Protein AF-A0A352ADH6-F1 (afdb_monomer_lite)

Secondary structure (DSSP, 8-state):
---TTTTSSSSS---PPPTTTT-THHHHSTTTGGGSSS-TT---TTTTSTTS-SS-TTSTTT---SSTT-EE-TTT-SEESEEEET-SS-SSS--TT---EEEEHHHHHHHHT--TTTTTT-HHHHHHHHHHHHHHHHHTT-----SSTTS--HHHHHHHHHHHHHHTS--SSSSSSB--PPTT-SS-SS-GGGS----TTSHHHHH-B--GGGSPTTGGG-TTS-SSB--HHHHHHHHHHHHHH---TT-----

Sequence (255 aa):
TVTPDDANYFGQNPLPPAPGVRTPGFWGQSNWQKFWDGIQGNEPSQAGQPNFPTGDLFHSPYTNSAQPGKVLDPVTGQYQTGVLIGDYNRNGLTDGGENTLFYTTAQAVQIINASNNVQGQDKRYTLDRSLLAAWLNYLAGNPIDTANPTDKDVRYYINEAIDWLQALTPDQNNNGKGDGYLQGLTGNETLNSQTPQIPASSAYWNSGITSASGLPNPYNLNSAVNYPVDAGNVIHTALDNYNNTGAGADGAFSG

Foldseek 3Di:
DDDPPPPPPPDDDDFDQAPLAQHLCRCLDPQNVQLQQQDWPSHDPCQPPRRFPVTRLQAPPLALAPDRQWAQQPQPRDTARWDWQFPPNRHRYQDDPTATATDHSQLLSCLLPDDCVPQVFFLLSLLSNLLSSLRVSVSSPQDFDDPDPPDCKNSVLNLLSSLLQLLQFDPLRPPLGRTRDAQPGPDPSDDNVQRDGDGCPDCCQVPFAAALCPDDPPSVPSHSGDDGGGHSPVSSVQSVVCSHQSAMPVSDRDD

Radius of gyration: 18.34 Å; chains: 1; bounding box: 52×52×40 Å

Structure (mmCIF, N/CA/C/O backbone):
data_AF-A0A352ADH6-F1
#
_entry.id   AF-A0A352ADH6-F1
#
loop_
_atom_site.group_PDB
_atom_site.id
_atom_site.type_symbol
_atom_site.label_atom_id
_atom_site.label_alt_id
_atom_site.label_comp_id
_atom_site.label_asym_id
_atom_site.label_entity_id
_atom_site.label_seq_id
_atom_site.pdbx_PDB_ins_code
_atom_site.Cartn_x
_atom_site.Cartn_y
_atom_site.Cartn_z
_atom_site.occupancy
_atom_site.B_iso_or_equiv
_atom_site.auth_seq_id
_atom_site.auth_comp_id
_atom_site.auth_asym_id
_atom_site.auth_atom_id
_atom_site.pdbx_PDB_model_num
ATOM 1 N N . THR A 1 1 ? -33.897 -33.106 7.134 1.00 33.31 1 THR A N 1
ATOM 2 C CA . THR A 1 1 ? -32.696 -33.703 6.520 1.00 33.31 1 THR A CA 1
ATOM 3 C C . THR A 1 1 ? -31.749 -32.562 6.253 1.00 33.31 1 THR A C 1
ATOM 5 O O . THR A 1 1 ? -32.002 -31.788 5.343 1.00 33.31 1 THR A O 1
ATOM 8 N N . VAL A 1 2 ? -30.784 -32.357 7.146 1.00 31.33 2 VAL A N 1
ATOM 9 C CA . VAL A 1 2 ? -29.759 -31.311 7.022 1.00 31.33 2 VAL A CA 1
ATOM 10 C C . VAL A 1 2 ? -28.569 -31.963 6.322 1.00 31.33 2 VAL A C 1
ATOM 12 O O . VAL A 1 2 ? -28.225 -33.102 6.644 1.00 31.33 2 VAL A O 1
ATOM 15 N N . THR A 1 3 ? -28.045 -31.313 5.290 1.00 28.75 3 THR A N 1
ATOM 16 C CA . THR A 1 3 ? -26.949 -31.818 4.456 1.00 28.75 3 THR A CA 1
ATOM 17 C C . THR A 1 3 ? -25.624 -31.864 5.229 1.00 28.75 3 THR A C 1
ATOM 19 O O . THR A 1 3 ? -25.440 -31.062 6.139 1.00 28.75 3 THR A O 1
ATOM 22 N N . PRO A 1 4 ? -24.682 -32.768 4.894 1.00 34.72 4 PRO A N 1
ATOM 23 C CA . PRO A 1 4 ? -23.507 -33.049 5.729 1.00 34.72 4 PRO A CA 1
ATOM 24 C C . PRO A 1 4 ? -22.357 -32.021 5.674 1.00 34.72 4 PRO A C 1
ATOM 26 O O . PRO A 1 4 ? -21.261 -32.357 6.108 1.00 34.72 4 PRO A O 1
ATOM 29 N N . ASP A 1 5 ? -22.556 -30.811 5.147 1.00 35.22 5 ASP A N 1
ATOM 30 C CA . ASP A 1 5 ? -21.446 -29.868 4.888 1.00 35.22 5 ASP A CA 1
ATOM 31 C C . ASP A 1 5 ? -21.198 -28.848 6.022 1.00 35.22 5 ASP A C 1
ATOM 33 O O . ASP A 1 5 ? -20.169 -28.186 6.070 1.00 35.22 5 ASP A O 1
ATOM 37 N N . ASP A 1 6 ? -22.083 -28.772 7.020 1.00 31.66 6 ASP A N 1
ATOM 38 C CA . ASP A 1 6 ? -21.957 -27.786 8.109 1.00 31.66 6 ASP A CA 1
ATOM 39 C C . ASP A 1 6 ? -21.115 -28.284 9.307 1.00 31.66 6 ASP A C 1
ATOM 41 O O . ASP A 1 6 ? -20.999 -27.607 10.329 1.00 31.66 6 ASP A O 1
ATOM 45 N N . ALA A 1 7 ? -20.529 -29.485 9.222 1.00 28.89 7 ALA A N 1
ATOM 46 C CA . ALA A 1 7 ? -19.957 -30.182 10.380 1.00 28.89 7 ALA A CA 1
ATOM 47 C C . ALA A 1 7 ? -18.422 -30.120 10.514 1.00 28.89 7 ALA A C 1
ATOM 49 O O . ALA A 1 7 ? -17.892 -30.616 11.506 1.00 28.89 7 ALA A O 1
ATOM 50 N N . ASN A 1 8 ? -17.696 -29.479 9.591 1.00 30.42 8 ASN A N 1
ATOM 51 C CA . ASN A 1 8 ? -16.233 -29.327 9.698 1.00 30.42 8 ASN A CA 1
ATOM 52 C C . ASN A 1 8 ? -15.776 -27.961 10.251 1.00 30.42 8 ASN A C 1
ATOM 54 O O . ASN A 1 8 ? -14.587 -27.656 10.229 1.00 30.42 8 ASN A O 1
ATOM 58 N N . TYR A 1 9 ? -16.690 -27.151 10.796 1.00 36.19 9 TYR A N 1
ATOM 59 C CA . TYR A 1 9 ? -16.388 -25.804 11.307 1.00 36.19 9 TYR A CA 1
ATOM 60 C C . TYR A 1 9 ? -15.810 -25.767 12.743 1.00 36.19 9 TYR A C 1
ATOM 62 O O . TYR A 1 9 ? -15.451 -24.702 13.233 1.00 36.19 9 TYR A O 1
ATOM 70 N N . PHE A 1 10 ? -15.696 -26.906 13.442 1.00 32.72 10 PHE A N 1
ATOM 71 C CA . PHE A 1 10 ? -15.335 -26.941 14.874 1.00 32.72 10 PHE A CA 1
ATOM 72 C C . PHE A 1 10 ? -14.200 -27.917 15.220 1.00 32.72 10 PHE A C 1
ATOM 74 O O . PHE A 1 10 ? -14.252 -28.616 16.231 1.00 32.72 10 PHE A O 1
ATOM 81 N N . GLY A 1 11 ? -13.157 -27.977 14.391 1.00 29.36 11 GLY A N 1
ATOM 82 C CA . GLY A 1 11 ? -11.993 -28.830 14.634 1.00 29.36 11 GLY A CA 1
ATOM 83 C C . GLY A 1 11 ? -10.683 -28.055 14.585 1.00 29.36 11 GLY A C 1
ATOM 84 O O . GLY A 1 11 ? -10.095 -27.951 13.519 1.00 29.36 11 GLY A O 1
ATOM 85 N N . GLN A 1 12 ? -10.210 -27.624 15.759 1.00 28.30 12 GLN A N 1
ATOM 86 C CA . GLN A 1 12 ? -8.977 -26.862 16.037 1.00 28.30 12 GLN A CA 1
ATOM 87 C C . GLN A 1 12 ? -9.111 -25.349 15.829 1.00 28.30 12 GLN A C 1
ATOM 89 O O . GLN A 1 12 ? -9.414 -24.870 14.747 1.00 28.30 12 GLN A O 1
ATOM 94 N N . ASN A 1 13 ? -8.923 -24.609 16.921 1.00 38.72 13 ASN A N 1
ATOM 95 C CA . ASN A 1 13 ? -9.205 -23.186 17.056 1.00 38.72 13 ASN A CA 1
ATOM 96 C C . ASN A 1 13 ? -7.905 -22.368 16.918 1.00 38.72 13 ASN A C 1
ATOM 98 O O . ASN A 1 13 ? -7.219 -22.195 17.925 1.00 38.72 13 ASN A O 1
ATOM 102 N N . PRO A 1 14 ? -7.540 -21.857 15.729 1.00 42.75 14 PRO A N 1
ATOM 103 C CA . PRO A 1 14 ? -6.878 -20.566 15.637 1.00 42.75 14 PRO A CA 1
ATOM 104 C C . PRO A 1 14 ? -7.961 -19.483 15.767 1.00 42.75 14 PRO A C 1
ATOM 106 O O . PRO A 1 14 ? -9.089 -19.678 15.305 1.00 42.75 14 PRO A O 1
ATOM 109 N N . LEU A 1 15 ? -7.655 -18.361 16.420 1.00 39.47 15 LEU A N 1
ATOM 110 C CA . LEU A 1 15 ? -8.542 -17.193 16.419 1.00 39.47 15 LEU A CA 1
ATOM 111 C C . LEU A 1 15 ? -9.040 -16.919 14.985 1.00 39.47 15 LEU A C 1
ATOM 113 O O . LEU A 1 15 ? -8.244 -17.039 14.047 1.00 39.47 15 LEU A O 1
ATOM 117 N N . PRO A 1 16 ? -10.326 -16.581 14.768 1.00 48.25 16 PRO A N 1
ATOM 118 C CA . PRO A 1 16 ? -10.765 -16.183 13.441 1.00 48.25 16 PRO A CA 1
ATOM 119 C C . PRO A 1 16 ? -9.922 -14.973 13.017 1.00 48.25 16 PRO A C 1
ATOM 121 O O . PRO A 1 16 ? -9.790 -14.043 13.813 1.00 48.25 16 PRO A O 1
ATOM 124 N N . PRO A 1 17 ? -9.328 -14.975 11.814 1.00 56.84 17 PRO A N 1
ATOM 125 C CA . PRO A 1 17 ? -8.515 -13.851 11.379 1.00 56.84 17 PRO A CA 1
ATOM 126 C C . PRO A 1 17 ? -9.330 -12.549 11.405 1.00 56.84 17 PRO A C 1
ATOM 128 O O . PRO A 1 17 ? -10.558 -12.577 11.256 1.00 56.84 17 PRO A O 1
ATOM 131 N N . ALA A 1 18 ? -8.648 -11.419 11.609 1.00 60.69 18 ALA A N 1
ATOM 132 C CA . ALA A 1 18 ? -9.268 -10.093 11.640 1.00 60.69 18 ALA A CA 1
ATOM 133 C C . ALA A 1 18 ? -10.011 -9.799 10.308 1.00 60.69 18 ALA A C 1
ATOM 135 O O . ALA A 1 18 ? -9.835 -10.530 9.320 1.00 60.69 18 ALA A O 1
ATOM 136 N N . PRO A 1 19 ? -10.861 -8.757 10.226 1.00 59.16 19 PRO A N 1
ATOM 137 C CA . PRO A 1 19 ? -11.668 -8.526 9.037 1.00 59.16 19 PRO A CA 1
ATOM 138 C C . PRO A 1 19 ? -10.773 -8.264 7.820 1.00 59.16 19 PRO A C 1
ATOM 140 O O . PRO A 1 19 ? -9.670 -7.741 7.951 1.00 59.16 19 PRO A O 1
ATOM 143 N N . GLY A 1 20 ? -11.255 -8.636 6.632 1.00 58.00 20 GLY A N 1
ATOM 144 C CA . GLY A 1 20 ? -10.516 -8.475 5.374 1.00 58.00 20 GLY A CA 1
ATOM 145 C C . GLY A 1 20 ? -9.735 -9.707 4.912 1.00 58.00 20 GLY A C 1
ATOM 146 O O . GLY A 1 20 ? -9.405 -9.810 3.728 1.00 58.00 20 GLY A O 1
ATOM 147 N N . VAL A 1 21 ? -9.531 -10.691 5.790 1.00 67.50 21 VAL A N 1
ATOM 148 C CA . VAL A 1 21 ? -8.941 -11.983 5.421 1.00 67.50 21 VAL A CA 1
ATOM 149 C C . VAL A 1 21 ? -9.940 -12.832 4.618 1.00 67.50 21 VAL A C 1
ATOM 151 O O . VAL A 1 21 ? -11.139 -12.825 4.898 1.00 67.50 21 VAL A O 1
ATOM 154 N N . ARG A 1 22 ? -9.449 -13.559 3.600 1.00 61.81 22 ARG A N 1
ATOM 155 C CA . ARG A 1 22 ? -10.197 -14.362 2.594 1.00 61.81 22 ARG A CA 1
ATOM 156 C C . ARG A 1 22 ? -10.925 -13.572 1.511 1.00 61.81 22 ARG A C 1
ATOM 158 O O . ARG A 1 22 ? -11.478 -14.178 0.592 1.00 61.81 22 ARG A O 1
ATOM 165 N N . THR A 1 23 ? -10.972 -12.242 1.572 1.00 64.19 23 THR A N 1
ATOM 166 C CA . THR A 1 23 ? -11.554 -11.443 0.485 1.00 64.19 23 THR A CA 1
ATOM 167 C C . THR A 1 23 ? -10.961 -10.033 0.482 1.00 64.19 23 THR A C 1
ATOM 169 O O . THR A 1 23 ? -11.527 -9.156 1.123 1.00 64.19 23 THR A O 1
ATOM 172 N N . PRO A 1 24 ? -9.904 -9.740 -0.303 1.00 62.06 24 PRO A N 1
ATOM 173 C CA . PRO A 1 24 ? -9.381 -8.373 -0.452 1.00 62.06 24 PRO A CA 1
ATOM 174 C C . PRO A 1 24 ? -10.463 -7.339 -0.815 1.00 62.06 24 PRO A C 1
ATOM 176 O O . PRO A 1 24 ? -10.433 -6.197 -0.370 1.00 62.06 24 PRO A O 1
ATOM 179 N N . GLY A 1 25 ? -11.479 -7.761 -1.582 1.00 70.62 25 GLY A N 1
ATOM 180 C CA . GLY A 1 25 ? -12.632 -6.928 -1.938 1.00 70.62 25 GLY A CA 1
ATOM 181 C C . GLY A 1 25 ? -13.553 -6.566 -0.767 1.00 70.62 25 GLY A C 1
ATOM 182 O O . GLY A 1 25 ? -14.419 -5.717 -0.945 1.00 70.62 25 GLY A O 1
ATOM 183 N N . PHE A 1 26 ? -13.381 -7.168 0.415 1.00 84.50 26 PHE A N 1
ATOM 184 C CA . PHE A 1 26 ? -14.054 -6.775 1.653 1.00 84.50 26 PHE A CA 1
ATOM 185 C C . PHE A 1 26 ? -13.824 -5.290 1.930 1.00 84.50 26 PHE A C 1
ATOM 187 O O . PHE A 1 26 ? -14.786 -4.535 2.029 1.00 84.50 26 PHE A O 1
ATOM 194 N N . TRP A 1 27 ? -12.563 -4.851 1.926 1.00 89.06 27 TRP A N 1
ATOM 195 C CA . TRP A 1 27 ? -12.205 -3.454 2.169 1.00 89.06 27 TRP A CA 1
ATOM 196 C C . TRP A 1 27 ? -12.782 -2.502 1.118 1.00 89.06 27 TRP A C 1
ATOM 198 O O . TRP A 1 27 ? -13.073 -1.351 1.424 1.00 89.06 27 TRP A O 1
ATOM 208 N N . GLY A 1 28 ? -13.022 -2.995 -0.100 1.00 86.62 28 GLY A N 1
ATOM 209 C CA . GLY A 1 28 ? -13.630 -2.229 -1.183 1.00 86.62 28 GLY A CA 1
ATOM 210 C C . GLY A 1 28 ? -15.134 -1.988 -1.054 1.00 86.62 28 GLY A C 1
ATOM 211 O O . GLY A 1 28 ? -15.650 -1.116 -1.754 1.00 86.62 28 GLY A O 1
ATOM 212 N N . GLN A 1 29 ? -15.855 -2.685 -0.169 1.00 88.62 29 GLN A N 1
ATOM 213 C CA . GLN A 1 29 ? -17.299 -2.471 -0.007 1.00 88.62 29 GLN A CA 1
ATOM 214 C C . GLN A 1 29 ? -17.567 -1.217 0.827 1.00 88.62 29 GLN A C 1
ATOM 216 O O . GLN A 1 29 ? -16.958 -1.017 1.874 1.00 88.62 29 GLN A O 1
ATOM 221 N N . SER A 1 30 ? -18.549 -0.412 0.416 1.00 89.50 30 SER A N 1
ATOM 222 C CA . SER A 1 30 ? -18.868 0.879 1.048 1.00 89.50 30 SER A CA 1
ATOM 223 C C . SER A 1 30 ? -19.122 0.805 2.557 1.00 89.50 30 SER A C 1
ATOM 225 O O . SER A 1 30 ? -18.827 1.753 3.275 1.00 89.50 30 SER A O 1
ATOM 227 N N . ASN A 1 31 ? -19.655 -0.312 3.058 1.00 89.88 31 ASN A N 1
ATOM 228 C CA . ASN A 1 31 ? -19.871 -0.500 4.490 1.00 89.88 31 ASN A CA 1
ATOM 229 C C . ASN A 1 31 ? -18.555 -0.667 5.268 1.00 89.88 31 ASN A C 1
ATOM 231 O O . ASN A 1 31 ? -18.440 -0.159 6.376 1.00 89.88 31 ASN A O 1
ATOM 235 N N . TRP A 1 32 ? -17.570 -1.357 4.693 1.00 90.62 32 TRP A N 1
ATOM 236 C CA . TRP A 1 32 ? -16.289 -1.652 5.343 1.00 90.62 32 TRP A CA 1
ATOM 237 C C . TRP A 1 32 ? -15.246 -0.556 5.126 1.00 90.62 32 TRP A C 1
ATOM 239 O O . TRP A 1 32 ? -14.340 -0.424 5.942 1.00 90.62 32 TRP A O 1
ATOM 249 N N . GLN A 1 33 ? -15.418 0.275 4.090 1.00 93.69 33 GLN A N 1
ATOM 250 C CA . GLN A 1 33 ? -14.644 1.508 3.890 1.00 93.69 33 GLN A CA 1
ATOM 251 C C . GLN A 1 33 ? -14.683 2.439 5.103 1.00 93.69 33 GLN A C 1
ATOM 253 O O . GLN A 1 33 ? -13.713 3.130 5.370 1.00 93.69 33 GLN A O 1
ATOM 258 N N . LYS A 1 34 ? -1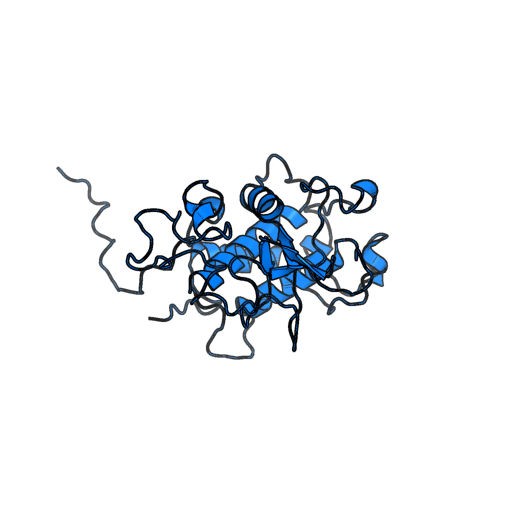5.765 2.393 5.880 1.00 94.75 34 LYS A N 1
ATOM 259 C CA . LYS A 1 34 ? -15.947 3.196 7.091 1.00 94.75 34 LYS A CA 1
ATOM 260 C C . LYS A 1 34 ? -14.952 2.907 8.214 1.00 94.75 34 LYS A C 1
ATOM 262 O O . LYS A 1 34 ? -14.827 3.693 9.131 1.00 94.75 34 LYS A O 1
ATOM 267 N N . PHE A 1 35 ? -14.262 1.769 8.170 1.00 94.38 35 PHE A N 1
ATOM 268 C CA . PHE A 1 35 ? -13.171 1.501 9.106 1.00 94.38 35 PHE A CA 1
ATOM 269 C C . PHE A 1 35 ? -11.866 2.206 8.711 1.00 94.38 35 PHE A C 1
ATOM 271 O O . PHE A 1 35 ? -10.896 2.107 9.450 1.00 94.38 35 PHE A O 1
ATOM 278 N N . TRP A 1 36 ? -11.789 2.836 7.541 1.00 94.94 36 TRP A N 1
ATOM 279 C CA . TRP A 1 36 ? -10.572 3.471 7.036 1.00 94.94 36 TRP A CA 1
ATOM 280 C C . TRP A 1 36 ? -10.900 4.690 6.160 1.00 94.94 36 TRP A C 1
ATOM 282 O O . TRP A 1 36 ? -10.220 4.980 5.175 1.00 94.94 36 TRP A O 1
ATOM 292 N N . ASP A 1 37 ? -11.962 5.419 6.500 1.00 95.06 37 ASP A N 1
ATOM 293 C CA . ASP A 1 37 ? -12.352 6.649 5.804 1.00 95.06 37 ASP A CA 1
ATOM 294 C C . ASP A 1 37 ? -11.975 7.913 6.590 1.00 95.06 37 ASP A C 1
ATOM 296 O O . ASP A 1 37 ? -12.193 9.023 6.103 1.00 95.06 37 ASP A O 1
ATOM 300 N N . GLY A 1 38 ? -11.378 7.750 7.776 1.00 95.44 38 GLY A N 1
ATOM 301 C CA . GLY A 1 38 ? -10.952 8.830 8.657 1.00 95.44 38 GLY A CA 1
ATOM 302 C C . GLY A 1 38 ? -12.096 9.477 9.440 1.00 95.44 38 GLY A C 1
ATOM 303 O O . GLY A 1 38 ? -11.871 10.503 10.094 1.00 95.44 38 GLY A O 1
ATOM 304 N N . ILE A 1 39 ? -13.309 8.916 9.403 1.00 95.88 39 ILE A N 1
ATOM 305 C CA . ILE A 1 39 ? -14.496 9.432 10.090 1.00 95.88 39 ILE A CA 1
ATOM 306 C C . ILE A 1 39 ? -14.829 8.526 11.278 1.00 95.88 39 ILE A C 1
ATOM 308 O O . ILE A 1 39 ? -15.532 7.532 11.160 1.00 95.88 39 ILE A O 1
ATOM 312 N N . GLN A 1 40 ? -14.402 8.933 12.470 1.00 94.31 40 GLN A N 1
ATOM 313 C CA . GLN A 1 40 ? -14.684 8.179 13.688 1.00 94.31 40 GLN A CA 1
ATOM 314 C C . GLN A 1 40 ? -16.190 8.106 14.003 1.00 94.31 40 GLN A C 1
ATOM 316 O O . GLN A 1 40 ? -16.887 9.126 14.021 1.00 94.31 40 GLN A O 1
ATOM 321 N N . GLY A 1 41 ? -16.675 6.912 14.347 1.00 94.94 41 GLY A N 1
ATOM 322 C CA . GLY A 1 41 ? -18.027 6.687 14.869 1.00 94.94 41 GLY A CA 1
ATOM 323 C C . GLY A 1 41 ? -19.096 6.429 13.804 1.00 94.94 41 GLY A C 1
ATOM 324 O O . GLY A 1 41 ? -20.282 6.365 14.141 1.00 94.94 41 GLY A O 1
ATOM 325 N N . ASN A 1 42 ? -18.718 6.309 12.528 1.00 96.44 42 ASN A N 1
ATOM 326 C CA . ASN A 1 42 ? -19.636 5.959 11.441 1.00 96.44 42 ASN A CA 1
ATOM 327 C C . ASN A 1 42 ? -19.612 4.455 11.086 1.00 96.44 42 ASN A C 1
ATOM 329 O O . ASN A 1 42 ? -20.372 4.027 10.203 1.00 96.44 42 ASN A O 1
ATOM 333 N N . GLU A 1 43 ? -18.759 3.675 11.757 1.00 94.88 43 GLU A N 1
ATOM 334 C CA . GLU A 1 43 ? -18.439 2.289 11.448 1.00 94.88 43 GLU A CA 1
ATOM 335 C C . GLU A 1 43 ? -19.685 1.386 11.570 1.00 94.88 43 GLU A C 1
ATOM 337 O O . GLU A 1 43 ? -20.664 1.717 12.250 1.00 94.88 43 GLU A O 1
ATOM 342 N N . PRO A 1 44 ? -19.705 0.224 10.896 1.00 92.00 44 PRO A N 1
ATOM 343 C CA . PRO A 1 44 ? -20.797 -0.737 11.020 1.00 92.00 44 PRO A CA 1
ATOM 344 C C . PRO A 1 44 ? -20.993 -1.229 12.458 1.00 92.00 44 PRO A C 1
ATOM 346 O O . PRO A 1 44 ? -20.073 -1.212 13.269 1.00 92.00 44 PRO A O 1
ATOM 349 N N . SER A 1 45 ? -22.163 -1.805 12.751 1.00 92.00 45 SER A N 1
ATOM 350 C CA . SER A 1 45 ? -22.480 -2.397 14.067 1.00 92.00 45 SER A CA 1
ATOM 351 C C . SER A 1 45 ? -21.524 -3.514 14.515 1.00 92.00 45 SER A C 1
ATOM 353 O O . SER A 1 45 ? -21.559 -3.936 15.667 1.00 92.00 45 SER A O 1
ATOM 355 N N . GLN A 1 46 ? -20.711 -4.030 13.592 1.00 89.81 46 GLN A N 1
ATOM 356 C CA . GLN A 1 46 ? -19.648 -4.992 13.851 1.00 89.81 46 GLN A CA 1
ATOM 357 C C . GLN A 1 46 ? -18.447 -4.368 14.572 1.00 89.81 46 GLN A C 1
ATOM 359 O O . GLN A 1 46 ? -17.622 -5.117 15.082 1.00 89.81 46 GLN A O 1
ATOM 364 N N . ALA A 1 47 ? -18.338 -3.039 14.644 1.00 89.75 47 ALA A N 1
ATOM 365 C CA . ALA A 1 47 ? -17.279 -2.384 15.396 1.00 89.75 47 ALA A CA 1
ATOM 366 C C . ALA A 1 47 ? -17.242 -2.896 16.848 1.00 89.75 47 ALA A C 1
ATOM 368 O O . ALA A 1 47 ? -18.262 -2.949 17.539 1.00 89.75 47 ALA A O 1
ATOM 369 N N . GLY A 1 48 ? -16.062 -3.334 17.287 1.00 86.25 48 GLY A N 1
ATOM 370 C CA . GLY A 1 48 ? -15.822 -3.894 18.620 1.00 86.25 48 GLY A CA 1
ATOM 371 C C . GLY A 1 48 ? -16.371 -5.305 18.857 1.00 86.25 48 GLY A C 1
ATOM 372 O O . GLY A 1 48 ? -16.230 -5.828 19.963 1.00 86.25 48 GLY A O 1
ATOM 373 N N . GLN A 1 49 ? -16.972 -5.945 17.850 1.00 87.12 49 GLN A N 1
ATOM 374 C CA . GLN A 1 49 ? -17.233 -7.384 17.896 1.00 87.12 49 GLN A CA 1
ATOM 375 C C . GLN A 1 49 ? -15.911 -8.165 17.813 1.00 87.12 49 GLN A C 1
ATOM 377 O O . GLN A 1 49 ? -14.907 -7.625 17.342 1.00 87.12 49 GLN A O 1
ATOM 382 N N . PRO A 1 50 ? -15.882 -9.442 18.239 1.00 81.38 50 PRO A N 1
ATOM 383 C CA . PRO A 1 50 ? -14.695 -10.275 18.091 1.00 81.38 50 PRO A CA 1
ATOM 384 C C . PRO A 1 50 ? -14.141 -10.228 16.664 1.00 81.38 50 PRO A C 1
ATOM 386 O O . PRO A 1 50 ? -14.881 -10.425 15.699 1.00 81.38 50 PRO A O 1
ATOM 389 N N . ASN A 1 51 ? -12.832 -9.994 16.554 1.00 75.00 51 ASN A N 1
ATOM 390 C CA . ASN A 1 51 ? -12.094 -9.888 15.291 1.00 75.00 51 ASN A CA 1
ATOM 391 C C . ASN A 1 51 ? -12.503 -8.692 14.416 1.00 75.00 51 ASN A C 1
ATOM 393 O O . ASN A 1 51 ? -12.272 -8.728 13.216 1.00 75.00 51 ASN A O 1
ATOM 397 N N . PHE A 1 52 ? -13.103 -7.642 14.985 1.00 84.69 52 PHE A N 1
ATOM 398 C CA . PHE A 1 52 ? -13.306 -6.360 14.311 1.00 84.69 52 PHE A CA 1
ATOM 399 C C . PHE A 1 52 ? -12.640 -5.215 15.076 1.00 84.69 52 PHE A C 1
ATOM 401 O O . PHE A 1 52 ? -12.658 -5.216 16.310 1.00 84.69 52 PHE A O 1
ATOM 408 N N . PRO A 1 53 ? -12.099 -4.203 14.370 1.00 88.38 53 PRO A N 1
ATOM 409 C CA . PRO A 1 53 ? -11.689 -2.960 15.000 1.00 88.38 53 PRO A CA 1
ATOM 410 C C . PRO A 1 53 ? -12.840 -2.341 15.801 1.00 88.38 53 PRO A C 1
ATOM 412 O O . PRO A 1 53 ? -14.010 -2.446 15.436 1.00 88.38 53 PRO A O 1
ATOM 415 N N . THR A 1 54 ? -12.519 -1.675 16.904 1.00 91.38 54 THR A N 1
ATOM 416 C CA . THR A 1 54 ? -13.466 -0.947 17.754 1.00 91.38 54 THR A CA 1
ATOM 417 C C . THR A 1 54 ? -13.884 0.394 17.153 1.00 91.38 54 THR A C 1
ATOM 419 O O . THR A 1 54 ? -14.773 1.037 17.698 1.00 91.38 54 THR A O 1
ATOM 422 N N . GLY A 1 55 ? -13.240 0.823 16.066 1.00 93.19 55 GLY A N 1
ATOM 423 C CA . GLY A 1 55 ? -13.492 2.070 15.348 1.00 93.19 55 GLY A CA 1
ATOM 424 C C . GLY A 1 55 ? -12.551 2.212 14.150 1.00 93.19 55 GLY A C 1
ATOM 425 O O . GLY A 1 55 ? -11.848 1.259 13.805 1.00 93.19 55 GLY A O 1
ATOM 426 N N . ASP A 1 56 ? -12.547 3.390 13.537 1.00 95.50 56 ASP A N 1
ATOM 427 C CA . ASP A 1 56 ? -11.733 3.733 12.375 1.00 95.50 56 ASP A CA 1
ATOM 428 C C . ASP A 1 56 ? -10.229 3.567 12.664 1.00 95.50 56 ASP A C 1
ATOM 430 O O . ASP A 1 56 ? -9.703 4.006 13.692 1.00 95.50 56 ASP A O 1
ATOM 434 N N . LEU A 1 57 ? -9.539 2.907 11.735 1.00 94.75 57 LEU A N 1
ATOM 435 C CA . LEU A 1 57 ? -8.130 2.528 11.811 1.00 94.75 57 LEU A CA 1
ATOM 436 C C . LEU A 1 57 ? -7.187 3.739 11.783 1.00 94.75 57 LEU A C 1
ATOM 438 O O . LEU A 1 57 ? -6.027 3.616 12.171 1.00 94.75 57 LEU A O 1
ATOM 442 N N . PHE A 1 58 ? -7.667 4.905 11.346 1.00 95.75 58 PHE A N 1
ATOM 443 C CA . PHE A 1 58 ? -6.927 6.166 11.326 1.00 95.75 58 PHE A CA 1
ATOM 444 C C . PHE A 1 58 ? -7.241 7.042 12.545 1.00 95.75 58 PHE A C 1
ATOM 446 O O . PHE A 1 58 ? -6.850 8.210 12.585 1.00 95.75 58 PHE A O 1
ATOM 453 N N . HIS A 1 59 ? -7.891 6.493 13.577 1.00 95.94 59 HIS A N 1
ATOM 454 C CA . HIS A 1 59 ? -8.066 7.137 14.881 1.00 95.94 59 HIS A CA 1
ATOM 455 C C . HIS A 1 59 ? -7.453 6.321 16.027 1.00 95.94 59 HIS A C 1
ATOM 457 O O . HIS A 1 59 ? -7.146 5.135 15.907 1.00 95.94 59 HIS A O 1
ATOM 463 N N . SER A 1 60 ? -7.255 6.968 17.178 1.00 91.12 60 SER A N 1
ATOM 464 C CA . SER A 1 60 ? -6.806 6.287 18.400 1.00 91.12 60 SER A CA 1
ATOM 465 C C . SER A 1 60 ? -7.806 5.187 18.806 1.00 91.12 60 SER A C 1
ATOM 467 O O . SER A 1 60 ? -9.015 5.432 18.743 1.00 91.12 60 SER A O 1
ATOM 469 N N . PRO A 1 61 ? -7.351 3.993 19.244 1.00 90.38 61 PRO A N 1
ATOM 470 C CA . PRO A 1 61 ? -5.972 3.617 19.587 1.00 90.38 61 PRO A CA 1
ATOM 471 C C . PRO A 1 61 ? -5.140 3.037 18.430 1.00 90.38 61 PRO A C 1
ATOM 473 O O . PRO A 1 61 ? -4.012 2.611 18.664 1.00 90.38 61 PRO A O 1
ATOM 476 N N . TYR A 1 62 ? -5.670 2.987 17.207 1.00 89.12 62 TYR A N 1
ATOM 477 C CA . TYR A 1 62 ? -5.022 2.316 16.072 1.00 89.12 62 TYR A CA 1
ATOM 478 C C . TYR A 1 62 ? -3.871 3.104 15.458 1.00 89.12 62 TYR A C 1
ATOM 480 O O . TYR A 1 62 ? -2.981 2.505 14.860 1.00 89.12 62 TYR A O 1
ATOM 488 N N . THR A 1 63 ? -3.868 4.417 15.658 1.00 91.75 63 THR A N 1
ATOM 489 C CA . THR A 1 63 ? -2.806 5.343 15.265 1.00 91.75 63 THR A CA 1
ATOM 490 C C . THR A 1 63 ? -2.494 6.306 16.408 1.00 91.75 63 THR A C 1
ATOM 492 O O . THR A 1 63 ? -3.334 6.586 17.272 1.00 91.75 63 THR A O 1
ATOM 495 N N . ASN A 1 64 ? -1.277 6.835 16.394 1.00 92.94 64 ASN A N 1
ATOM 496 C CA . ASN A 1 64 ? -0.809 7.950 17.211 1.00 92.94 64 ASN A CA 1
ATOM 497 C C . ASN A 1 64 ? -0.486 9.188 16.349 1.00 92.94 64 ASN A C 1
ATOM 499 O O . ASN A 1 64 ? 0.308 10.032 16.770 1.00 92.94 64 ASN A O 1
ATOM 503 N N . SER A 1 65 ? -1.118 9.316 15.174 1.00 94.31 65 SER A N 1
ATOM 504 C CA . SER A 1 65 ? -1.016 10.502 14.320 1.00 94.31 65 SER A CA 1
ATOM 505 C C . SER A 1 65 ? -1.354 11.785 15.071 1.00 94.31 65 SER A C 1
ATOM 507 O O . SER A 1 65 ? -2.313 11.858 15.845 1.00 94.31 65 SER A O 1
ATOM 509 N N . ALA A 1 66 ? -0.575 12.833 14.797 1.00 94.00 66 ALA A N 1
ATOM 510 C CA . ALA A 1 66 ? -0.797 14.157 15.366 1.00 94.00 66 ALA A CA 1
ATOM 511 C C . ALA A 1 66 ? -2.115 14.798 14.889 1.00 94.00 66 ALA A C 1
ATOM 513 O O . ALA A 1 66 ? -2.617 15.716 15.540 1.00 94.00 66 ALA A O 1
ATOM 514 N N . GLN A 1 67 ? -2.681 14.329 13.769 1.00 96.25 67 GLN A N 1
ATOM 515 C CA . GLN A 1 67 ? -4.006 14.723 13.294 1.00 96.25 67 GLN A CA 1
ATOM 516 C C . GLN A 1 67 ? -4.908 13.489 13.158 1.00 96.25 67 GLN A C 1
ATOM 518 O O . GLN A 1 67 ? -4.751 12.729 12.203 1.00 96.25 67 GLN A O 1
ATOM 523 N N . PRO A 1 68 ? -5.875 13.293 14.072 1.00 94.19 68 PRO A N 1
ATOM 524 C CA . PRO A 1 68 ? -6.795 12.161 14.007 1.00 94.19 68 PRO A CA 1
ATOM 525 C C . PRO A 1 68 ? -7.502 12.056 12.646 1.00 94.19 68 PRO A C 1
ATOM 527 O O . PRO A 1 68 ? -7.974 13.061 12.106 1.00 94.19 68 PRO A O 1
ATOM 530 N N . GLY A 1 69 ? -7.565 10.846 12.091 1.00 95.62 69 GLY A N 1
ATOM 531 C CA . GLY A 1 69 ? -8.148 10.549 10.780 1.00 95.62 69 GLY A CA 1
ATOM 532 C C . GLY A 1 69 ? -7.267 10.923 9.586 1.00 95.62 69 GLY A C 1
ATOM 533 O O . GLY A 1 69 ? -7.748 10.905 8.450 1.00 95.62 69 GLY A O 1
ATOM 534 N N . LYS A 1 70 ? -6.014 11.338 9.817 1.00 97.31 70 LYS A N 1
ATOM 535 C CA . LYS A 1 70 ? -5.120 11.853 8.776 1.00 97.31 70 LYS A CA 1
ATOM 536 C C . LYS A 1 70 ? -3.676 11.415 8.970 1.00 97.31 70 LYS A C 1
ATOM 53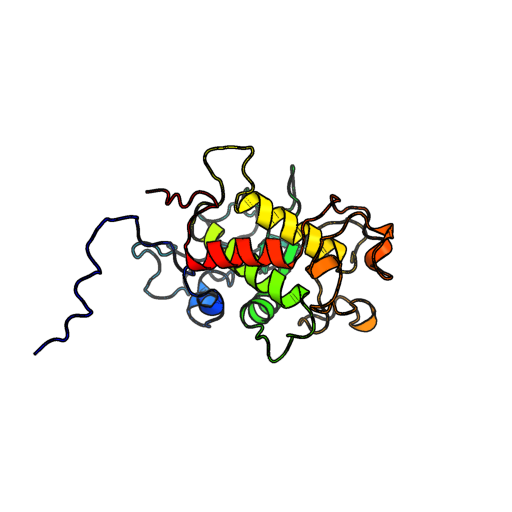8 O O . LYS A 1 70 ? -3.223 11.158 10.082 1.00 97.31 70 LYS A O 1
ATOM 543 N N . VAL A 1 71 ? -2.943 11.449 7.870 1.00 96.50 71 VAL A N 1
ATOM 544 C CA . VAL A 1 71 ? -1.499 11.223 7.782 1.00 96.50 71 VAL A CA 1
ATOM 545 C C . VAL A 1 71 ? -0.866 12.377 7.009 1.00 96.50 71 VAL A C 1
ATOM 547 O O . VAL A 1 71 ? -1.544 13.049 6.227 1.00 96.50 71 VAL A O 1
ATOM 550 N N . LEU A 1 72 ? 0.410 12.655 7.253 1.00 95.06 72 LEU A N 1
ATOM 551 C CA . LEU A 1 72 ? 1.173 13.632 6.494 1.00 95.06 72 LEU A CA 1
ATOM 552 C C . LEU A 1 72 ? 1.555 13.008 5.153 1.00 95.06 72 LEU A C 1
ATOM 554 O O . LEU A 1 72 ? 2.375 12.095 5.105 1.00 95.06 72 LEU A O 1
ATOM 558 N N . ASP A 1 73 ? 0.970 13.515 4.074 1.00 92.62 73 ASP A N 1
ATOM 559 C CA . ASP A 1 73 ? 1.346 13.121 2.722 1.00 92.62 73 ASP A CA 1
ATOM 560 C C . ASP A 1 73 ? 2.822 13.500 2.464 1.00 92.62 73 ASP A C 1
ATOM 562 O O . ASP A 1 73 ? 3.153 14.694 2.511 1.00 92.62 73 ASP A O 1
ATOM 566 N N . PRO A 1 74 ? 3.715 12.526 2.192 1.00 89.56 74 PRO A N 1
ATOM 567 C CA . PRO A 1 74 ? 5.136 12.788 1.969 1.00 89.56 74 PRO A CA 1
ATOM 568 C C . PRO A 1 74 ? 5.412 13.624 0.714 1.00 89.56 74 PRO A C 1
ATOM 570 O O . PRO A 1 74 ? 6.470 14.253 0.627 1.00 89.56 74 PRO A O 1
ATOM 573 N N . VAL A 1 75 ? 4.478 13.651 -0.244 1.00 86.12 75 VAL A N 1
ATOM 574 C CA . VAL A 1 75 ? 4.623 14.390 -1.500 1.00 86.12 75 VAL A CA 1
ATOM 575 C C . VAL A 1 75 ? 4.291 15.866 -1.299 1.00 86.12 75 VAL A C 1
ATOM 577 O O . VAL A 1 75 ? 5.096 16.738 -1.639 1.00 86.12 75 VAL A O 1
ATOM 580 N N . THR A 1 76 ? 3.124 16.161 -0.718 1.00 87.88 76 THR A N 1
ATOM 581 C CA . THR A 1 76 ? 2.630 17.542 -0.549 1.00 87.88 76 THR A CA 1
ATOM 582 C C . THR A 1 76 ? 3.029 18.198 0.775 1.00 87.88 76 THR A C 1
ATOM 584 O O . THR A 1 76 ? 2.940 19.423 0.910 1.00 87.88 76 THR A O 1
ATOM 587 N N . GLY A 1 77 ? 3.444 17.415 1.774 1.00 90.62 77 GLY A N 1
ATOM 588 C CA . GLY A 1 77 ? 3.728 17.898 3.126 1.00 90.62 77 GLY A CA 1
ATOM 589 C C . GLY A 1 77 ? 2.484 18.405 3.863 1.00 90.62 77 GLY A C 1
ATOM 590 O O . GLY A 1 77 ? 2.604 19.237 4.764 1.00 90.62 77 GLY A O 1
ATOM 591 N N . GLN A 1 78 ? 1.288 17.960 3.464 1.00 93.12 78 GLN A N 1
ATOM 592 C CA . GLN A 1 78 ? 0.013 18.334 4.078 1.00 93.12 78 GLN A CA 1
ATOM 593 C C . GLN A 1 78 ? -0.666 17.124 4.713 1.00 93.12 78 GLN A C 1
ATOM 595 O O . GLN A 1 78 ? -0.582 16.009 4.207 1.00 93.12 78 GLN A O 1
ATOM 600 N N . TYR A 1 79 ? -1.383 17.349 5.815 1.00 95.75 79 TYR A N 1
ATOM 601 C CA . T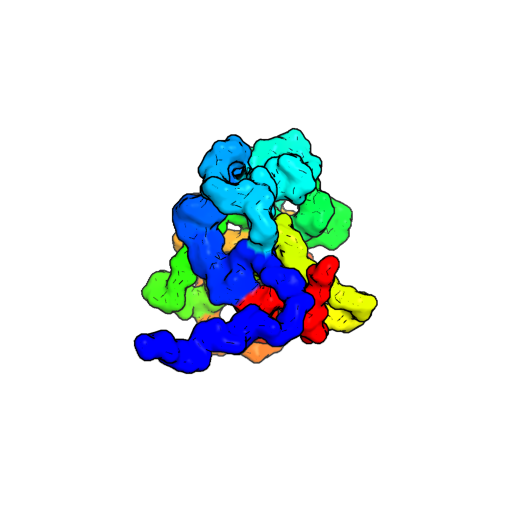YR A 1 79 ? -2.194 16.296 6.418 1.00 95.75 79 TYR A CA 1
ATOM 602 C C . TYR A 1 79 ? -3.438 16.023 5.580 1.00 95.75 79 TYR A C 1
ATOM 604 O O . TYR A 1 79 ? -4.280 16.908 5.385 1.00 95.75 79 TYR A O 1
ATOM 612 N N . GLN A 1 80 ? -3.583 14.777 5.148 1.00 95.12 80 GLN A N 1
ATOM 613 C CA . GLN A 1 80 ? -4.682 14.314 4.316 1.00 95.12 80 GLN A CA 1
ATOM 614 C C . GLN A 1 80 ? -5.266 13.015 4.867 1.00 95.12 80 GLN A C 1
ATOM 616 O O . GLN A 1 80 ? -4.598 12.247 5.556 1.00 95.12 80 GLN A O 1
ATOM 621 N N . THR A 1 81 ? -6.539 12.779 4.568 1.00 95.38 81 THR A N 1
ATOM 622 C CA . THR A 1 81 ? -7.179 11.497 4.860 1.00 95.38 81 THR A CA 1
ATOM 623 C C . THR A 1 81 ? -6.830 10.512 3.750 1.00 95.38 81 THR A C 1
ATOM 625 O O . THR A 1 81 ? -7.049 10.781 2.563 1.00 95.38 81 THR A O 1
ATOM 628 N N . GLY A 1 82 ? -6.249 9.385 4.140 1.00 95.00 82 GLY A N 1
ATOM 629 C CA . GLY A 1 82 ? -5.731 8.391 3.220 1.00 95.00 82 GLY A CA 1
ATOM 630 C C . GLY A 1 82 ? -4.895 7.345 3.939 1.00 95.00 82 GLY A C 1
ATOM 631 O O . GLY A 1 82 ? -4.760 7.362 5.161 1.00 95.00 82 GLY A O 1
ATOM 632 N N . VAL A 1 83 ? -4.343 6.432 3.157 1.00 96.12 83 VAL A N 1
ATOM 633 C CA . VAL A 1 83 ? -3.582 5.286 3.635 1.00 96.12 83 VAL A CA 1
ATOM 634 C C . VAL A 1 83 ? -2.099 5.581 3.427 1.00 96.12 83 VAL A C 1
ATOM 636 O O . VAL A 1 83 ? -1.659 5.708 2.285 1.00 96.12 83 VAL A O 1
ATOM 639 N N . LEU A 1 84 ? -1.336 5.676 4.518 1.00 96.38 84 LEU A N 1
ATOM 640 C CA . LEU A 1 84 ? 0.128 5.703 4.485 1.00 96.38 84 LEU A CA 1
ATOM 641 C C . LEU A 1 84 ? 0.643 4.282 4.721 1.00 96.38 84 LEU A C 1
ATOM 643 O O . LEU A 1 84 ? 0.641 3.786 5.846 1.00 96.38 84 LEU A O 1
ATOM 647 N N . ILE A 1 85 ? 0.999 3.597 3.641 1.00 96.94 85 ILE A N 1
ATOM 648 C CA . ILE A 1 85 ? 1.487 2.218 3.672 1.00 96.94 85 ILE A CA 1
ATOM 649 C C . ILE A 1 85 ? 2.964 2.243 4.062 1.00 96.94 85 ILE A C 1
ATOM 651 O O . ILE A 1 85 ? 3.712 3.035 3.500 1.00 96.94 85 ILE A O 1
ATOM 655 N N . GLY A 1 86 ? 3.384 1.389 4.999 1.00 95.31 86 GLY A N 1
ATOM 656 C CA . GLY A 1 86 ? 4.767 1.337 5.501 1.00 95.31 86 GLY A CA 1
ATOM 657 C C . GLY A 1 86 ? 5.039 2.197 6.745 1.00 95.31 86 GLY A C 1
ATOM 658 O O . GLY A 1 86 ? 6.139 2.136 7.285 1.00 95.31 86 GLY A O 1
ATOM 659 N N . ASP A 1 87 ? 4.045 2.951 7.229 1.00 95.81 87 ASP A N 1
ATOM 660 C CA . ASP A 1 87 ? 4.067 3.634 8.534 1.00 95.81 87 ASP A CA 1
ATOM 661 C C . ASP A 1 87 ? 3.796 2.609 9.649 1.00 95.81 87 ASP A C 1
ATOM 663 O O . ASP A 1 87 ? 2.663 2.374 10.086 1.00 95.81 87 ASP A O 1
ATOM 667 N N . TYR A 1 88 ? 4.838 1.875 10.031 1.00 93.88 88 TYR A N 1
ATOM 668 C CA . TYR A 1 88 ? 4.713 0.733 10.931 1.00 93.88 88 TYR A CA 1
ATOM 669 C C . TYR A 1 88 ? 4.480 1.157 12.372 1.00 93.88 88 TYR A C 1
ATOM 671 O O . TYR A 1 88 ? 3.822 0.416 13.112 1.00 93.88 88 TYR A O 1
ATOM 679 N N . ASN A 1 89 ? 5.019 2.314 12.761 1.00 94.00 89 ASN A N 1
ATOM 680 C CA . ASN A 1 89 ? 4.816 2.887 14.087 1.00 94.00 89 ASN A CA 1
ATOM 681 C C . ASN A 1 89 ? 3.450 3.602 14.220 1.00 94.00 89 ASN A C 1
ATOM 683 O O . ASN A 1 89 ? 3.015 3.863 15.346 1.00 94.00 89 ASN A O 1
ATOM 687 N N . ARG A 1 90 ? 2.758 3.807 13.087 1.00 94.88 90 ARG A N 1
ATOM 688 C CA . ARG A 1 90 ? 1.396 4.331 12.929 1.00 94.88 90 ARG A CA 1
ATOM 689 C C . ARG A 1 90 ? 1.248 5.787 13.356 1.00 94.88 90 ARG A C 1
ATOM 691 O O . ARG A 1 90 ? 0.150 6.184 13.767 1.00 94.88 90 ARG A O 1
ATOM 698 N N . ASN A 1 91 ? 2.317 6.577 13.276 1.00 95.50 91 ASN A N 1
ATOM 699 C CA . ASN A 1 91 ? 2.337 7.977 13.708 1.00 95.50 91 ASN A CA 1
ATOM 700 C C . ASN A 1 91 ? 1.913 8.965 12.621 1.00 95.50 91 ASN A C 1
ATOM 702 O O . ASN A 1 91 ? 1.924 10.178 12.847 1.00 95.50 91 ASN A O 1
ATOM 706 N N . GLY A 1 92 ? 1.499 8.454 11.463 1.00 95.50 92 GLY A N 1
ATOM 707 C CA . GLY A 1 92 ? 1.042 9.238 10.334 1.00 95.50 92 GLY A CA 1
ATOM 708 C C . GLY A 1 92 ? 2.155 10.031 9.661 1.00 95.50 92 GLY A C 1
ATOM 709 O O . GLY A 1 92 ? 1.844 10.992 8.960 1.00 95.50 92 GLY A O 1
ATOM 710 N N . LEU A 1 93 ? 3.423 9.682 9.879 1.00 95.50 93 LEU A N 1
ATOM 711 C CA . LEU A 1 93 ? 4.588 10.301 9.260 1.00 95.50 93 LEU A CA 1
ATOM 712 C C . LEU A 1 93 ? 5.393 9.246 8.506 1.00 95.50 93 LEU A C 1
ATOM 714 O O . LEU A 1 93 ? 5.223 8.048 8.666 1.00 95.50 93 LEU A O 1
ATOM 718 N N . THR A 1 94 ? 6.287 9.716 7.646 1.00 93.25 94 THR A N 1
ATOM 719 C CA . THR A 1 94 ? 7.329 8.873 7.057 1.00 93.25 94 THR A CA 1
ATOM 720 C C . THR A 1 94 ? 8.640 9.222 7.725 1.00 93.25 94 THR A C 1
ATOM 722 O O . THR A 1 94 ? 9.306 10.178 7.313 1.00 93.25 94 THR A O 1
ATOM 725 N N . ASP A 1 95 ? 8.990 8.49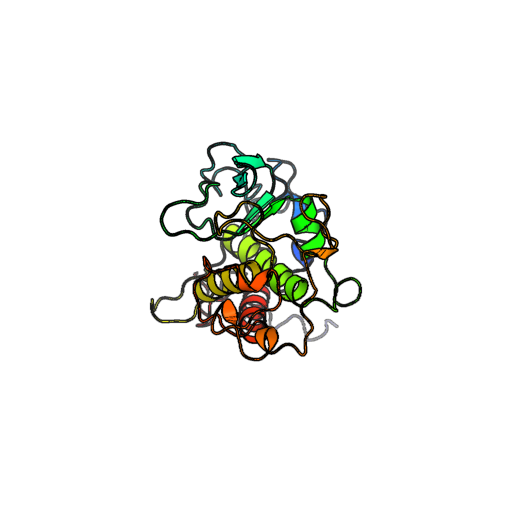4 8.783 1.00 90.88 95 ASP A N 1
ATOM 726 C CA . ASP A 1 95 ? 10.163 8.811 9.591 1.00 90.88 95 ASP A CA 1
ATOM 727 C C . ASP A 1 95 ? 11.127 7.627 9.774 1.00 90.88 95 ASP A C 1
ATOM 729 O O . ASP A 1 95 ? 11.504 6.982 8.795 1.00 90.88 95 ASP A O 1
ATOM 733 N N . GLY A 1 96 ? 11.708 7.464 10.961 1.00 84.56 96 GLY A N 1
ATOM 734 C CA . GLY A 1 96 ? 12.954 6.738 11.190 1.00 84.56 96 GLY A CA 1
ATOM 735 C C . GLY A 1 96 ? 12.932 5.293 10.691 1.00 84.56 96 GLY A C 1
ATOM 736 O O . GLY A 1 96 ? 12.396 4.415 11.354 1.00 84.56 96 GLY A O 1
ATOM 737 N N . GLY A 1 97 ? 13.616 5.035 9.571 1.00 83.44 97 GLY A N 1
ATOM 738 C CA . GLY A 1 97 ? 13.746 3.696 8.986 1.00 83.44 97 GLY A CA 1
ATOM 739 C C . GLY A 1 97 ? 12.559 3.250 8.127 1.00 83.44 97 GLY A C 1
ATOM 740 O O . GLY A 1 97 ? 12.573 2.121 7.646 1.00 83.44 97 GLY A O 1
ATOM 741 N N . GLU A 1 98 ? 11.569 4.115 7.901 1.00 91.25 98 GLU A N 1
ATOM 742 C CA . GLU A 1 98 ? 10.390 3.807 7.092 1.00 91.25 98 GLU A CA 1
ATOM 743 C C . GLU A 1 98 ? 10.556 4.298 5.644 1.00 91.25 98 GLU A C 1
ATOM 745 O O . GLU A 1 98 ? 10.994 5.430 5.371 1.00 91.25 98 GLU A O 1
ATOM 750 N N . ASN A 1 99 ? 10.179 3.424 4.710 1.00 89.88 99 ASN A N 1
ATOM 751 C CA . ASN A 1 99 ? 9.843 3.783 3.339 1.00 89.88 99 ASN A CA 1
ATOM 752 C C . ASN A 1 99 ? 8.333 3.611 3.184 1.00 89.88 99 ASN A C 1
ATOM 754 O O . ASN A 1 99 ? 7.799 2.574 3.576 1.00 89.88 99 ASN A O 1
ATOM 758 N N . THR A 1 100 ? 7.651 4.626 2.665 1.00 93.62 100 THR A N 1
ATOM 759 C CA . THR A 1 100 ? 6.190 4.660 2.642 1.00 93.62 100 THR A CA 1
ATOM 760 C C . THR A 1 100 ? 5.649 4.987 1.266 1.00 93.62 100 THR A C 1
ATOM 762 O O . THR A 1 100 ? 6.320 5.586 0.423 1.00 93.62 100 THR A O 1
ATOM 765 N N . LEU A 1 101 ? 4.390 4.622 1.067 1.00 93.44 101 LEU A N 1
ATOM 766 C CA . LEU A 1 101 ? 3.619 4.938 -0.120 1.00 93.44 101 LEU A CA 1
ATOM 767 C C . LEU A 1 101 ? 2.253 5.472 0.314 1.00 93.44 101 LEU A C 1
ATOM 769 O O . LEU A 1 101 ? 1.597 4.873 1.171 1.00 93.44 101 LEU A O 1
ATOM 773 N N . PHE A 1 102 ? 1.844 6.619 -0.229 1.00 94.06 102 PHE A N 1
ATOM 774 C CA . PHE A 1 102 ? 0.616 7.293 0.186 1.00 94.06 102 PHE A CA 1
ATOM 775 C C . PHE A 1 102 ? -0.455 7.246 -0.904 1.00 94.06 102 PHE A C 1
ATOM 777 O O . PHE A 1 102 ? -0.204 7.557 -2.066 1.00 94.06 102 PHE A O 1
ATOM 784 N N . TYR A 1 103 ? -1.681 6.923 -0.494 1.00 93.56 103 TYR A N 1
ATOM 785 C CA . TYR A 1 103 ? -2.879 7.091 -1.308 1.00 93.56 103 TYR A CA 1
ATOM 786 C C . TYR A 1 103 ? -3.943 7.853 -0.537 1.00 93.56 103 TYR A C 1
ATOM 788 O O . TYR A 1 103 ? -4.320 7.461 0.567 1.00 93.56 103 TYR A O 1
ATOM 796 N N . THR A 1 104 ? -4.533 8.874 -1.156 1.00 93.25 104 THR A N 1
ATOM 797 C CA . THR A 1 104 ? -5.787 9.451 -0.650 1.00 93.25 104 THR A CA 1
ATOM 798 C C . THR A 1 104 ? -6.871 8.371 -0.574 1.00 93.25 104 THR A C 1
ATOM 800 O O . THR A 1 104 ? -6.855 7.407 -1.346 1.00 93.25 104 THR A O 1
ATOM 803 N N . THR A 1 105 ? -7.871 8.531 0.299 1.00 92.75 105 THR A N 1
ATOM 804 C CA . THR A 1 105 ? -8.963 7.542 0.422 1.00 92.75 105 THR A CA 1
ATOM 805 C C . THR A 1 105 ? -9.635 7.251 -0.921 1.00 92.75 105 THR A C 1
ATOM 807 O O . THR A 1 105 ? -9.924 6.100 -1.233 1.00 92.75 105 THR A O 1
ATOM 810 N N . ALA A 1 106 ? -9.827 8.266 -1.769 1.00 91.12 106 ALA A N 1
ATOM 811 C CA . ALA A 1 106 ? -10.425 8.082 -3.090 1.00 91.12 106 ALA A CA 1
ATOM 812 C C . ALA A 1 106 ? -9.559 7.206 -4.018 1.00 91.12 106 ALA A C 1
ATOM 814 O O . ALA A 1 106 ? -10.088 6.329 -4.703 1.00 91.12 106 ALA A O 1
ATOM 815 N N . GLN A 1 107 ? -8.237 7.408 -4.018 1.00 91.56 107 GLN A N 1
ATOM 816 C CA . GLN A 1 107 ? -7.292 6.585 -4.782 1.00 91.56 107 GLN A CA 1
ATOM 817 C C . GLN A 1 107 ? -7.245 5.155 -4.242 1.00 91.56 107 GLN A C 1
ATOM 819 O O . GLN A 1 107 ? -7.372 4.207 -5.013 1.00 91.56 107 GLN A O 1
ATOM 824 N N . ALA A 1 108 ? -7.155 4.988 -2.922 1.00 92.94 108 ALA A N 1
ATOM 825 C CA . ALA A 1 108 ? -7.161 3.680 -2.279 1.00 92.94 108 ALA A CA 1
ATOM 826 C C . ALA A 1 108 ? -8.462 2.901 -2.567 1.00 92.94 108 ALA A C 1
ATOM 828 O O . ALA A 1 108 ? -8.413 1.722 -2.918 1.00 92.94 108 ALA A O 1
ATOM 829 N N . VAL A 1 109 ? -9.631 3.558 -2.535 1.00 91.38 109 VAL A N 1
ATOM 830 C CA . VAL A 1 109 ? -10.918 2.950 -2.931 1.00 91.38 109 VAL A CA 1
ATOM 831 C C . VAL A 1 109 ? -10.918 2.538 -4.405 1.00 91.38 109 VAL A C 1
ATOM 833 O O . VAL A 1 109 ? -11.454 1.482 -4.750 1.00 91.38 109 VAL A O 1
ATOM 836 N N . GLN A 1 110 ? -10.322 3.340 -5.287 1.00 90.38 110 GLN A N 1
ATOM 837 C CA . GLN A 1 110 ? -10.189 2.986 -6.699 1.00 90.38 110 GLN A CA 1
ATOM 838 C C . GLN A 1 110 ? -9.271 1.768 -6.895 1.00 90.38 110 GLN A C 1
ATOM 840 O O . GLN A 1 110 ? -9.595 0.886 -7.689 1.00 90.38 110 GLN A O 1
ATOM 845 N N . ILE A 1 111 ? -8.158 1.703 -6.165 1.00 90.94 111 ILE A N 1
ATOM 846 C CA . ILE A 1 111 ? -7.174 0.615 -6.221 1.00 90.94 111 ILE A CA 1
ATOM 847 C C . ILE A 1 111 ? -7.750 -0.689 -5.671 1.00 90.94 111 ILE A C 1
ATOM 849 O O . ILE A 1 111 ? -7.666 -1.723 -6.328 1.00 90.94 111 ILE A O 1
ATOM 853 N N . ILE A 1 112 ? -8.378 -0.676 -4.494 1.00 89.94 112 ILE A N 1
ATOM 854 C CA . ILE A 1 112 ? -8.911 -1.906 -3.888 1.00 89.94 112 ILE A CA 1
ATOM 855 C C . ILE A 1 112 ? -10.044 -2.510 -4.734 1.00 89.94 112 ILE A C 1
ATOM 857 O O . ILE A 1 112 ? -10.188 -3.732 -4.823 1.00 89.94 112 ILE A O 1
ATOM 861 N N . ASN A 1 113 ? -10.818 -1.651 -5.410 1.00 87.62 113 ASN A N 1
ATOM 862 C CA . ASN A 1 113 ? -11.881 -2.044 -6.334 1.00 87.62 113 ASN A CA 1
ATOM 863 C C . ASN A 1 113 ? -11.384 -2.288 -7.765 1.00 87.62 113 ASN A C 1
ATOM 865 O O . ASN A 1 113 ? -12.180 -2.687 -8.622 1.00 87.62 113 ASN A O 1
ATOM 869 N N . ALA A 1 114 ? -10.088 -2.091 -8.031 1.00 84.69 114 ALA A N 1
ATOM 870 C CA . ALA A 1 114 ? -9.486 -2.393 -9.316 1.00 84.69 114 ALA A CA 1
ATOM 871 C C . ALA A 1 114 ? -9.768 -3.850 -9.676 1.00 84.69 114 ALA A C 1
ATOM 873 O O . ALA A 1 114 ? -9.443 -4.778 -8.929 1.00 84.69 114 ALA A O 1
ATOM 874 N N . SER A 1 115 ? -10.396 -4.063 -10.829 1.00 70.06 115 SER A N 1
ATOM 875 C CA . SER A 1 115 ? -10.601 -5.399 -11.378 1.00 70.06 115 SER A CA 1
ATOM 876 C C . SER A 1 115 ? -9.680 -5.619 -12.568 1.00 70.06 115 SER A C 1
ATOM 878 O O . SER A 1 115 ? -9.339 -4.686 -13.303 1.00 70.06 115 SER A O 1
ATOM 880 N N . ASN A 1 116 ? -9.362 -6.890 -12.816 1.00 56.22 116 ASN A N 1
ATOM 881 C CA . ASN A 1 116 ? -8.592 -7.323 -13.983 1.00 56.22 116 ASN A CA 1
ATOM 882 C C . ASN A 1 116 ? -9.196 -6.850 -15.324 1.00 56.22 116 ASN A C 1
ATOM 884 O O . ASN A 1 116 ? -8.498 -6.843 -16.329 1.00 56.22 116 ASN A O 1
ATOM 888 N N . ASN A 1 117 ? -10.466 -6.425 -15.356 1.00 49.09 117 ASN A N 1
ATOM 889 C CA . ASN A 1 117 ? -11.172 -6.050 -16.582 1.00 49.09 117 ASN A CA 1
ATOM 890 C C . ASN A 1 117 ? -11.181 -4.537 -16.887 1.00 49.09 117 ASN A C 1
ATOM 892 O O . ASN A 1 117 ? -11.541 -4.171 -18.001 1.00 49.09 117 ASN A O 1
ATOM 896 N N . VAL A 1 118 ? -10.792 -3.659 -15.949 1.00 54.19 118 VAL A N 1
ATOM 897 C CA . VAL A 1 118 ? -10.790 -2.187 -16.157 1.00 54.19 118 VAL A CA 1
ATOM 898 C C . VAL A 1 118 ? -9.367 -1.607 -16.178 1.00 54.19 118 VAL A C 1
ATOM 900 O O . VAL A 1 118 ? -9.097 -0.683 -16.937 1.00 54.19 118 VAL A O 1
ATOM 903 N N . GLN A 1 119 ? -8.438 -2.191 -15.409 1.00 60.69 119 GLN A N 1
ATOM 904 C CA . GLN A 1 119 ? -7.031 -1.757 -15.284 1.00 60.69 119 GLN A CA 1
ATOM 905 C C . GLN A 1 119 ? -6.013 -2.877 -15.589 1.00 60.69 119 GLN A C 1
ATOM 907 O O . GLN A 1 119 ? -4.809 -2.658 -15.507 1.00 60.69 119 GLN A O 1
ATOM 912 N N . GLY A 1 120 ? -6.465 -4.083 -15.964 1.00 55.66 120 GLY A N 1
ATOM 913 C CA . GLY A 1 120 ? -5.646 -5.309 -15.973 1.00 55.66 120 GLY A CA 1
ATOM 914 C C . GLY A 1 120 ? -4.505 -5.405 -16.990 1.00 55.66 120 GLY A C 1
ATOM 915 O O . GLY A 1 120 ? -3.854 -6.447 -17.060 1.00 55.66 120 GLY A O 1
ATOM 916 N N . GLN A 1 121 ? -4.238 -4.351 -17.761 1.00 76.38 121 GLN A N 1
ATOM 917 C CA . GLN A 1 121 ? -3.016 -4.264 -18.566 1.00 76.38 121 GLN A CA 1
ATOM 918 C C . GLN A 1 121 ? -1.810 -3.821 -17.735 1.00 76.38 121 GLN A C 1
ATOM 920 O O . GLN A 1 121 ? -0.685 -4.185 -18.069 1.00 76.38 121 GLN A O 1
ATOM 925 N N . ASP A 1 122 ? -2.043 -3.087 -16.647 1.00 89.25 122 ASP A N 1
ATOM 926 C CA . ASP A 1 122 ? -0.987 -2.545 -15.808 1.00 89.25 122 ASP A CA 1
ATOM 927 C C . ASP A 1 122 ? -0.876 -3.321 -14.495 1.00 89.25 122 ASP A C 1
ATOM 929 O O . ASP A 1 122 ? -1.763 -3.296 -13.637 1.00 89.25 122 ASP A O 1
ATOM 933 N N . LYS A 1 123 ? 0.235 -4.035 -14.338 1.00 91.75 123 LYS A N 1
ATOM 934 C CA . LYS A 1 123 ? 0.491 -4.884 -13.178 1.00 91.75 123 LYS A CA 1
ATOM 935 C C . LYS A 1 123 ? 0.751 -4.123 -11.891 1.00 91.75 123 LYS A C 1
ATOM 937 O O . LYS A 1 123 ? 0.589 -4.727 -10.832 1.00 91.75 123 LYS A O 1
ATOM 942 N N . ARG A 1 124 ? 1.010 -2.815 -11.959 1.00 91.88 124 ARG A N 1
ATOM 943 C CA . ARG A 1 124 ? 1.063 -1.965 -10.764 1.00 91.88 124 ARG A CA 1
ATOM 944 C C . ARG A 1 124 ? -0.249 -2.013 -9.985 1.00 91.88 124 ARG A C 1
ATOM 946 O O . ARG A 1 124 ? -0.217 -2.375 -8.823 1.00 91.88 124 ARG A O 1
ATOM 953 N N . TYR A 1 125 ? -1.407 -1.890 -10.645 1.00 91.56 125 TYR A N 1
ATOM 954 C CA . TYR A 1 125 ? -2.716 -2.039 -9.982 1.00 91.56 125 TYR A CA 1
ATOM 955 C C . TYR A 1 125 ? -2.931 -3.412 -9.329 1.00 91.56 125 TYR A C 1
ATOM 957 O O . TYR A 1 125 ? -3.625 -3.518 -8.320 1.00 91.56 125 TYR A O 1
ATOM 965 N N . THR A 1 126 ? -2.371 -4.481 -9.909 1.00 92.12 126 THR A N 1
ATOM 966 C CA . THR A 1 126 ? -2.471 -5.830 -9.323 1.00 92.12 126 THR A CA 1
ATOM 967 C C . THR A 1 126 ? -1.691 -5.903 -8.010 1.00 92.12 126 THR A C 1
ATOM 969 O O . THR A 1 126 ? -2.205 -6.407 -7.007 1.00 92.12 126 THR A O 1
ATOM 972 N N . LEU A 1 127 ? -0.461 -5.384 -8.018 1.00 94.25 127 LEU A N 1
ATOM 973 C CA . LEU A 1 127 ? 0.385 -5.354 -6.834 1.00 94.25 127 LEU A CA 1
ATOM 974 C C . LEU A 1 127 ? -0.163 -4.384 -5.781 1.00 94.25 127 LEU A C 1
ATOM 976 O O . LEU A 1 127 ? -0.347 -4.798 -4.642 1.00 94.25 127 LEU A O 1
ATOM 980 N N . ASP A 1 128 ? -0.535 -3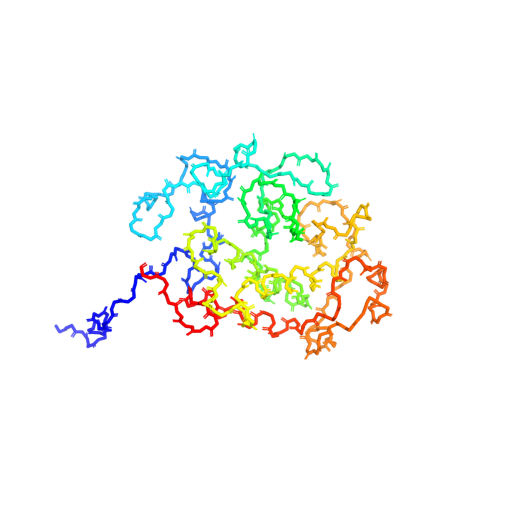.167 -6.177 1.00 93.38 128 ASP A N 1
ATOM 981 C CA . ASP A 1 128 ? -1.113 -2.143 -5.301 1.00 93.38 128 ASP A CA 1
ATOM 982 C C . ASP A 1 128 ? -2.348 -2.629 -4.561 1.00 93.38 128 ASP A C 1
ATOM 984 O O . ASP A 1 128 ? -2.466 -2.461 -3.352 1.00 93.38 128 ASP A O 1
ATOM 988 N N . ARG A 1 129 ? -3.265 -3.302 -5.261 1.00 92.81 129 ARG A N 1
ATOM 989 C CA . ARG A 1 129 ? -4.447 -3.882 -4.621 1.00 92.81 129 ARG A CA 1
ATOM 990 C C . ARG A 1 129 ? -4.070 -4.898 -3.539 1.00 92.81 129 ARG A C 1
ATOM 992 O O . ARG A 1 129 ? -4.735 -4.965 -2.507 1.00 92.81 129 ARG A O 1
ATOM 999 N N . SER A 1 130 ? -3.033 -5.696 -3.781 1.00 93.19 130 SER A N 1
ATOM 1000 C CA . SER A 1 130 ? -2.571 -6.718 -2.833 1.00 93.19 130 SER A CA 1
ATOM 1001 C C . SER A 1 130 ? -1.868 -6.087 -1.636 1.00 93.19 130 SER A C 1
ATOM 1003 O O . SER A 1 130 ? -2.123 -6.489 -0.503 1.00 93.19 130 SER A O 1
ATOM 1005 N N . LEU A 1 131 ? -1.045 -5.069 -1.889 1.00 95.69 131 LEU A N 1
ATOM 1006 C CA . LEU A 1 131 ? -0.350 -4.276 -0.883 1.00 95.69 131 LEU A CA 1
ATOM 1007 C C . LEU A 1 131 ? -1.331 -3.514 0.011 1.00 95.69 131 LEU A C 1
ATOM 1009 O O . LEU A 1 131 ? -1.257 -3.622 1.231 1.00 95.69 131 LEU A O 1
ATOM 1013 N N . LEU A 1 132 ? -2.293 -2.806 -0.580 1.00 95.00 132 LEU A N 1
ATOM 1014 C CA . LEU A 1 132 ? -3.305 -2.051 0.151 1.00 95.00 132 LEU A CA 1
ATOM 1015 C C . LEU A 1 132 ? -4.158 -2.965 1.040 1.00 95.00 132 LEU A C 1
ATOM 1017 O O . LEU A 1 132 ? -4.387 -2.652 2.206 1.00 95.00 132 LEU A O 1
ATOM 1021 N N . ALA A 1 133 ? -4.593 -4.116 0.519 1.00 93.62 133 ALA A N 1
ATOM 1022 C CA . ALA A 1 133 ? -5.315 -5.101 1.320 1.00 93.62 133 ALA A CA 1
ATOM 1023 C C . ALA A 1 133 ? -4.452 -5.651 2.469 1.00 93.62 133 ALA A C 1
ATOM 1025 O O . ALA A 1 133 ? -4.939 -5.750 3.594 1.00 93.62 133 ALA A O 1
ATOM 1026 N N . ALA A 1 134 ? -3.172 -5.943 2.211 1.00 93.69 134 ALA A N 1
ATOM 1027 C CA . ALA A 1 134 ? -2.250 -6.446 3.229 1.00 93.69 134 ALA A CA 1
ATOM 1028 C C . ALA A 1 134 ? -2.015 -5.410 4.332 1.00 93.69 134 ALA A C 1
ATOM 1030 O O . ALA A 1 134 ? -2.045 -5.740 5.518 1.00 93.69 134 ALA A O 1
ATOM 1031 N N . TRP A 1 135 ? -1.865 -4.143 3.953 1.00 95.88 135 TRP A N 1
ATOM 1032 C CA . TRP A 1 135 ? -1.715 -3.047 4.896 1.00 95.88 135 TRP A CA 1
ATOM 1033 C C . TRP A 1 135 ? -2.953 -2.862 5.775 1.00 95.88 135 TRP A C 1
ATOM 1035 O O . TRP A 1 135 ? -2.835 -2.808 6.996 1.00 95.88 135 TRP A O 1
ATOM 1045 N N . LEU A 1 136 ? -4.154 -2.847 5.188 1.00 94.19 136 LEU A N 1
ATOM 1046 C CA . LEU A 1 136 ? -5.402 -2.749 5.955 1.00 94.19 136 LEU A CA 1
ATOM 1047 C C . LEU A 1 136 ? -5.600 -3.959 6.880 1.00 94.19 136 LEU A C 1
ATOM 1049 O O . LEU A 1 136 ? -6.020 -3.795 8.024 1.00 94.19 136 LEU A O 1
ATOM 1053 N N . ASN A 1 137 ? -5.221 -5.159 6.433 1.00 90.50 137 ASN A N 1
ATOM 1054 C CA . ASN A 1 137 ? -5.226 -6.361 7.266 1.00 90.50 137 ASN A CA 1
ATOM 1055 C C . ASN A 1 137 ? -4.257 -6.238 8.456 1.00 90.50 137 ASN A C 1
ATOM 1057 O O . ASN A 1 137 ? -4.621 -6.630 9.564 1.00 90.50 137 ASN A O 1
ATOM 1061 N N . TYR A 1 138 ? -3.062 -5.673 8.257 1.00 91.50 138 TYR A N 1
ATOM 1062 C CA . TYR A 1 138 ? -2.113 -5.376 9.338 1.00 91.50 138 TYR A CA 1
ATOM 1063 C C . TYR A 1 138 ? -2.659 -4.333 10.323 1.00 91.50 138 TYR A C 1
ATOM 1065 O O . TYR A 1 138 ? -2.614 -4.530 11.542 1.00 91.50 138 TYR A O 1
ATOM 1073 N N . LEU A 1 139 ? -3.223 -3.231 9.819 1.00 91.44 139 LEU A N 1
ATOM 1074 C CA . LEU A 1 139 ? -3.824 -2.196 10.665 1.00 91.44 139 LEU A CA 1
ATOM 1075 C C . LEU A 1 139 ? -4.968 -2.760 11.513 1.00 91.44 139 LEU A C 1
ATOM 1077 O O . LEU A 1 139 ? -5.063 -2.434 12.699 1.00 91.44 139 LEU A O 1
ATOM 1081 N N . ALA A 1 140 ? -5.761 -3.669 10.939 1.00 87.62 140 ALA A N 1
ATOM 1082 C CA . ALA A 1 140 ? -6.839 -4.376 11.622 1.00 87.62 140 ALA A CA 1
ATOM 1083 C C . ALA A 1 140 ? -6.366 -5.444 12.631 1.00 87.62 140 ALA A C 1
ATOM 1085 O O . ALA A 1 140 ? -7.201 -6.044 13.307 1.00 87.62 140 ALA A O 1
ATOM 1086 N N . GLY A 1 141 ? -5.052 -5.651 12.774 1.00 84.56 141 GLY A N 1
ATOM 1087 C CA . GLY A 1 141 ? -4.450 -6.450 13.843 1.00 84.56 141 GLY A CA 1
ATOM 1088 C C . GLY A 1 141 ? -3.886 -7.805 13.420 1.00 84.56 141 GLY A C 1
ATOM 1089 O O . GLY A 1 141 ? -3.472 -8.564 14.292 1.00 84.56 141 GLY A O 1
ATOM 1090 N N . ASN A 1 142 ? -3.847 -8.124 12.124 1.00 84.06 142 ASN A N 1
ATOM 1091 C CA . ASN A 1 142 ? -3.192 -9.350 11.669 1.00 84.06 142 ASN A CA 1
ATOM 1092 C C . ASN A 1 142 ? -1.654 -9.209 11.755 1.00 84.06 142 ASN A C 1
ATOM 1094 O O . ASN A 1 142 ? -1.116 -8.146 11.421 1.00 84.06 142 ASN A O 1
ATOM 1098 N N . PRO A 1 143 ? -0.934 -10.252 12.207 1.00 84.75 143 PRO A N 1
ATOM 1099 C CA . PRO A 1 143 ? 0.518 -10.212 12.333 1.00 84.75 143 PRO A CA 1
ATOM 1100 C C . PRO A 1 143 ? 1.193 -10.238 10.958 1.00 84.75 143 PRO A C 1
ATOM 1102 O O . PRO A 1 143 ? 0.749 -10.937 10.050 1.00 84.75 143 PRO A O 1
ATOM 1105 N N . ILE A 1 144 ? 2.300 -9.508 10.824 1.00 87.50 144 ILE A N 1
ATOM 1106 C CA . ILE A 1 144 ? 3.097 -9.454 9.584 1.00 87.50 144 ILE A CA 1
ATOM 1107 C C . ILE A 1 144 ? 4.513 -10.013 9.735 1.00 87.50 144 ILE A C 1
ATOM 1109 O O . ILE A 1 144 ? 5.157 -10.319 8.731 1.00 87.50 144 ILE A O 1
ATOM 1113 N N . ASP A 1 145 ? 4.969 -10.157 10.976 1.00 84.12 145 ASP A N 1
ATOM 1114 C CA . ASP A 1 145 ? 6.302 -10.636 11.316 1.00 84.12 145 ASP A CA 1
ATOM 1115 C C . ASP A 1 145 ? 6.247 -12.105 11.721 1.00 84.12 145 ASP A C 1
ATOM 1117 O O . ASP A 1 145 ? 5.328 -12.534 12.428 1.00 84.12 145 ASP A O 1
ATOM 1121 N N . THR A 1 146 ? 7.256 -12.865 11.307 1.00 74.31 146 THR A N 1
ATOM 1122 C CA . THR A 1 146 ? 7.480 -14.220 11.834 1.00 74.31 146 THR A CA 1
ATOM 1123 C C . THR A 1 146 ? 8.450 -14.185 13.015 1.00 74.31 146 THR A C 1
ATOM 1125 O O . THR A 1 146 ? 9.097 -13.176 13.299 1.00 74.31 146 THR A O 1
ATOM 1128 N N . ALA A 1 147 ? 8.581 -15.303 13.732 1.00 73.00 147 ALA A N 1
ATOM 1129 C CA . ALA A 1 147 ? 9.514 -15.393 14.857 1.00 73.00 147 ALA A CA 1
ATOM 1130 C C . ALA A 1 147 ? 10.996 -15.298 14.437 1.00 73.00 147 ALA A C 1
ATOM 1132 O O . ALA A 1 147 ? 11.851 -15.014 15.280 1.00 73.00 147 ALA A O 1
ATOM 1133 N N . ASN A 1 148 ? 11.318 -15.561 13.165 1.00 75.06 148 ASN A N 1
ATOM 1134 C CA . ASN A 1 148 ? 12.683 -15.550 12.657 1.00 75.06 148 ASN A CA 1
ATOM 1135 C C . ASN A 1 148 ? 12.956 -14.264 11.852 1.00 75.06 148 ASN A C 1
ATOM 1137 O O . ASN A 1 148 ? 12.411 -14.096 10.766 1.00 75.06 148 ASN A O 1
ATOM 1141 N N . PRO A 1 149 ? 13.879 -13.394 12.301 1.00 72.12 149 PRO A N 1
ATOM 1142 C CA . PRO A 1 149 ? 14.163 -12.113 11.645 1.00 72.12 149 PRO A CA 1
ATOM 1143 C C . PRO A 1 149 ? 14.841 -12.235 10.270 1.00 72.12 149 PRO A C 1
ATOM 1145 O O . PRO A 1 149 ? 15.130 -11.221 9.642 1.00 72.12 149 PRO A O 1
ATOM 1148 N N . THR A 1 150 ? 15.170 -13.451 9.826 1.00 78.69 150 THR A N 1
ATOM 1149 C CA . THR A 1 150 ? 15.763 -13.706 8.502 1.00 78.69 150 THR A CA 1
ATOM 1150 C C . THR A 1 150 ? 14.757 -14.220 7.478 1.00 78.69 150 THR A C 1
ATOM 1152 O O . THR A 1 150 ? 15.112 -14.375 6.308 1.00 78.69 150 THR A O 1
ATOM 1155 N N . ASP A 1 151 ? 13.519 -14.485 7.895 1.00 82.19 151 ASP A N 1
ATOM 1156 C CA . ASP A 1 151 ? 12.488 -14.975 6.993 1.00 82.19 151 ASP A CA 1
ATOM 1157 C C . ASP A 1 151 ? 11.994 -13.847 6.079 1.00 82.19 151 ASP A C 1
ATOM 1159 O O . ASP A 1 151 ? 11.897 -12.682 6.465 1.00 82.19 151 ASP A O 1
ATOM 1163 N N . LYS A 1 152 ? 11.638 -14.212 4.845 1.00 87.75 152 LYS A N 1
ATOM 1164 C CA . LYS A 1 152 ? 10.870 -13.339 3.953 1.00 87.75 152 LYS A CA 1
ATOM 1165 C C . LYS A 1 152 ? 9.405 -13.373 4.387 1.00 87.75 152 LYS A C 1
ATOM 1167 O O . LYS A 1 152 ? 8.607 -14.126 3.828 1.00 87.75 152 LYS A O 1
ATOM 1172 N N . ASP A 1 153 ? 9.089 -12.623 5.432 1.00 89.38 153 ASP A N 1
ATOM 1173 C CA . ASP A 1 153 ? 7.747 -12.508 5.994 1.00 89.38 153 ASP A CA 1
ATOM 1174 C C . ASP A 1 153 ? 6.889 -11.449 5.281 1.00 89.38 153 ASP A C 1
ATOM 1176 O O . ASP A 1 153 ? 7.237 -10.926 4.220 1.00 89.38 153 ASP A O 1
ATOM 1180 N N . VAL A 1 154 ? 5.703 -11.163 5.820 1.00 91.69 154 VAL A N 1
ATOM 1181 C CA . VAL A 1 154 ? 4.774 -10.222 5.183 1.00 91.69 154 VAL A CA 1
ATOM 1182 C C . VAL A 1 154 ? 5.337 -8.805 5.235 1.00 91.69 154 VAL A C 1
ATOM 1184 O O . VAL A 1 154 ? 5.177 -8.072 4.261 1.00 91.69 154 VAL A O 1
ATOM 1187 N N . ARG A 1 155 ? 6.048 -8.427 6.308 1.00 93.00 155 ARG A N 1
ATOM 1188 C CA . ARG A 1 155 ? 6.758 -7.142 6.377 1.00 93.00 155 ARG A CA 1
ATOM 1189 C C . ARG A 1 155 ? 7.782 -7.026 5.251 1.00 93.00 155 ARG A C 1
ATOM 1191 O O . ARG A 1 155 ? 7.817 -5.992 4.584 1.00 93.00 155 ARG A O 1
ATOM 1198 N N . TYR A 1 156 ? 8.569 -8.076 5.004 1.00 93.81 156 TYR A N 1
ATOM 1199 C CA . TYR A 1 156 ? 9.494 -8.113 3.871 1.00 93.81 156 TYR A CA 1
ATOM 1200 C C . TYR A 1 156 ? 8.767 -7.831 2.548 1.00 93.81 156 TYR A C 1
ATOM 1202 O O . TYR A 1 156 ? 9.150 -6.914 1.825 1.00 93.81 156 TYR A O 1
ATOM 1210 N N . TYR A 1 157 ? 7.669 -8.537 2.256 1.00 95.88 157 TYR A N 1
ATOM 1211 C CA . TYR A 1 157 ? 6.941 -8.345 0.995 1.00 95.88 157 TYR A CA 1
ATOM 1212 C C . TYR A 1 157 ? 6.161 -7.024 0.903 1.00 95.88 157 TYR A C 1
ATOM 1214 O O . TYR A 1 157 ? 5.946 -6.539 -0.205 1.00 95.88 157 TYR A O 1
ATOM 1222 N N . ILE A 1 158 ? 5.754 -6.414 2.023 1.00 96.31 158 ILE A N 1
ATOM 1223 C CA . ILE A 1 158 ? 5.208 -5.046 2.036 1.00 96.31 158 ILE A CA 1
ATOM 1224 C C . ILE A 1 158 ? 6.294 -4.054 1.606 1.00 96.31 158 ILE A C 1
ATOM 1226 O O . ILE A 1 158 ? 6.041 -3.224 0.735 1.00 96.31 158 ILE A O 1
ATOM 1230 N N . ASN A 1 159 ? 7.506 -4.170 2.159 1.00 95.25 159 ASN A N 1
ATOM 1231 C CA . ASN A 1 159 ? 8.628 -3.303 1.792 1.00 95.25 159 ASN A CA 1
ATOM 1232 C C . ASN A 1 159 ? 9.040 -3.499 0.325 1.00 95.25 159 ASN A C 1
ATOM 1234 O O . ASN A 1 159 ? 9.154 -2.521 -0.407 1.00 95.25 159 ASN A O 1
ATOM 1238 N N . GLU A 1 160 ? 9.166 -4.749 -0.136 1.00 96.56 160 GLU A N 1
ATOM 1239 C CA . GLU A 1 160 ? 9.455 -5.053 -1.545 1.00 96.56 160 GLU A CA 1
ATOM 1240 C C . GLU A 1 160 ? 8.370 -4.516 -2.484 1.00 96.56 160 GLU A C 1
ATOM 1242 O O . GLU A 1 160 ? 8.676 -4.056 -3.580 1.00 96.56 160 GLU A O 1
ATOM 1247 N N . ALA A 1 161 ? 7.094 -4.548 -2.082 1.00 97.00 161 ALA A N 1
ATOM 1248 C CA . ALA A 1 161 ? 6.017 -3.987 -2.890 1.00 97.00 161 ALA A CA 1
ATOM 1249 C C . ALA A 1 161 ? 6.118 -2.462 -3.002 1.00 97.00 161 ALA A C 1
ATOM 1251 O O . ALA A 1 161 ? 5.953 -1.939 -4.103 1.00 97.00 161 ALA A O 1
ATOM 1252 N N . ILE A 1 162 ? 6.409 -1.766 -1.895 1.00 95.69 162 ILE A N 1
ATOM 1253 C CA . ILE A 1 162 ? 6.651 -0.315 -1.894 1.00 95.69 162 ILE A CA 1
ATOM 1254 C C . ILE A 1 162 ? 7.820 0.011 -2.829 1.00 95.69 162 ILE A C 1
ATOM 1256 O O . ILE A 1 162 ? 7.663 0.839 -3.724 1.00 95.69 162 ILE A O 1
ATOM 1260 N N . ASP A 1 163 ? 8.945 -0.693 -2.691 1.00 94.81 163 ASP A N 1
ATOM 1261 C CA . ASP A 1 163 ? 10.131 -0.493 -3.527 1.00 94.81 163 ASP A CA 1
ATOM 1262 C C . ASP A 1 163 ? 9.841 -0.803 -5.012 1.00 94.81 163 ASP A C 1
ATOM 1264 O O . ASP A 1 163 ? 10.233 -0.040 -5.896 1.00 94.81 163 ASP A O 1
ATOM 1268 N N . TRP A 1 164 ? 9.094 -1.872 -5.319 1.00 95.94 164 TRP A N 1
ATOM 1269 C CA . TRP A 1 164 ? 8.721 -2.232 -6.696 1.00 95.94 164 TRP A CA 1
ATOM 1270 C C . TRP A 1 164 ? 7.820 -1.180 -7.348 1.00 95.94 164 TRP A C 1
ATOM 1272 O O . TRP A 1 164 ? 7.988 -0.857 -8.528 1.00 95.94 164 TRP A O 1
ATOM 1282 N N . LEU A 1 165 ? 6.855 -0.651 -6.593 1.00 94.38 165 LEU A N 1
ATOM 1283 C CA . LEU A 1 165 ? 5.936 0.382 -7.065 1.00 94.38 165 LEU A CA 1
ATOM 1284 C C . LEU A 1 165 ? 6.664 1.704 -7.271 1.00 94.38 165 LEU A C 1
ATOM 1286 O O . LEU A 1 165 ? 6.592 2.243 -8.372 1.00 94.38 165 LEU A O 1
ATOM 1290 N N . GLN A 1 166 ? 7.441 2.154 -6.284 1.00 92.12 166 GLN A N 1
ATOM 1291 C CA . GLN A 1 166 ? 8.256 3.365 -6.385 1.00 92.12 166 GLN A CA 1
ATOM 1292 C C . GLN A 1 166 ? 9.301 3.268 -7.500 1.00 92.12 166 GLN A C 1
ATOM 1294 O O . GLN A 1 166 ? 9.578 4.251 -8.183 1.00 92.12 166 GLN A O 1
ATOM 1299 N N . ALA A 1 167 ? 9.850 2.080 -7.772 1.00 92.69 167 ALA A N 1
ATOM 1300 C CA . ALA A 1 167 ? 10.726 1.879 -8.924 1.00 92.69 167 ALA A CA 1
ATOM 1301 C C . ALA A 1 167 ? 10.003 2.148 -10.248 1.00 92.69 167 ALA A C 1
ATOM 1303 O O . ALA A 1 167 ? 10.642 2.556 -11.208 1.00 92.69 167 ALA A O 1
ATOM 1304 N N . LEU A 1 168 ? 8.688 1.935 -10.319 1.00 91.69 168 LEU A N 1
ATOM 1305 C CA . LEU A 1 168 ? 7.889 1.977 -11.545 1.00 91.69 168 LEU A CA 1
ATOM 1306 C C . LEU A 1 168 ? 6.781 3.045 -11.511 1.00 91.69 168 LEU A C 1
ATOM 1308 O O . LEU A 1 168 ? 5.811 2.961 -12.273 1.00 91.69 168 LEU A O 1
ATOM 1312 N N . THR A 1 169 ? 6.931 4.070 -10.674 1.00 87.25 169 THR A N 1
ATOM 1313 C CA . THR A 1 169 ? 6.116 5.295 -10.640 1.00 87.25 169 THR A CA 1
ATOM 1314 C C . THR A 1 169 ? 7.026 6.518 -10.700 1.00 87.25 169 THR A C 1
ATOM 1316 O O . THR A 1 169 ? 8.164 6.443 -10.252 1.00 87.25 169 THR A O 1
ATOM 1319 N N . PRO A 1 170 ? 6.608 7.655 -11.277 1.00 79.94 170 PRO A N 1
ATOM 1320 C CA . PRO A 1 170 ? 7.440 8.855 -11.234 1.00 79.94 170 PRO A CA 1
ATOM 1321 C C . PRO A 1 170 ? 7.665 9.310 -9.796 1.00 79.94 170 PRO A C 1
ATOM 1323 O O . PRO A 1 170 ? 6.710 9.337 -9.027 1.00 79.94 170 PRO A O 1
ATOM 1326 N N . ASP A 1 171 ? 8.891 9.717 -9.483 1.00 81.06 171 ASP A N 1
ATOM 1327 C CA . ASP A 1 171 ? 9.183 10.463 -8.261 1.00 81.06 171 ASP A CA 1
ATOM 1328 C C . ASP A 1 171 ? 8.660 11.903 -8.423 1.00 81.06 171 ASP A C 1
ATOM 1330 O O . ASP A 1 171 ? 9.135 12.666 -9.274 1.00 81.06 171 ASP A O 1
ATOM 1334 N N . GLN A 1 172 ? 7.604 12.250 -7.686 1.00 77.06 172 GLN A N 1
ATOM 1335 C CA . GLN A 1 172 ? 6.812 13.461 -7.913 1.00 77.06 172 GLN A CA 1
ATOM 1336 C C . GLN A 1 172 ? 7.490 14.721 -7.363 1.00 77.06 172 GLN A C 1
ATOM 1338 O O . GLN A 1 172 ? 7.208 15.828 -7.831 1.00 77.06 172 GLN A O 1
ATOM 1343 N N . ASN A 1 173 ? 8.388 14.582 -6.387 1.00 77.62 173 ASN A N 1
ATOM 1344 C CA . ASN A 1 173 ? 9.051 15.710 -5.727 1.00 77.62 173 ASN A CA 1
ATOM 1345 C C . ASN A 1 173 ? 10.569 15.507 -5.517 1.00 77.62 173 ASN A C 1
ATOM 1347 O O . ASN A 1 173 ? 11.217 16.364 -4.911 1.00 77.62 173 ASN A O 1
ATOM 1351 N N . ASN A 1 174 ? 11.147 14.447 -6.087 1.00 77.56 174 ASN A N 1
ATOM 1352 C CA . ASN A 1 174 ? 12.547 14.031 -5.965 1.00 77.56 174 ASN A CA 1
ATOM 1353 C C . ASN A 1 174 ? 12.978 13.698 -4.526 1.00 77.56 174 ASN A C 1
ATOM 1355 O O . ASN A 1 174 ? 14.139 13.931 -4.166 1.00 77.56 174 ASN A O 1
ATOM 1359 N N . ASN A 1 175 ? 12.061 13.218 -3.678 1.00 73.88 175 ASN A N 1
ATOM 1360 C CA . ASN A 1 175 ? 12.373 12.800 -2.307 1.00 73.88 175 ASN A CA 1
ATOM 1361 C C . ASN A 1 175 ? 12.561 11.273 -2.176 1.00 73.88 175 ASN A C 1
ATOM 1363 O O . ASN A 1 175 ? 13.022 10.823 -1.122 1.00 73.88 175 ASN A O 1
ATOM 1367 N N . GLY A 1 176 ? 12.216 10.501 -3.216 1.00 69.88 176 GLY A N 1
ATOM 1368 C CA . GLY A 1 176 ? 12.249 9.041 -3.225 1.00 69.88 176 GLY A CA 1
ATOM 1369 C C . GLY A 1 176 ? 11.286 8.355 -2.251 1.00 69.88 176 GLY A C 1
ATOM 1370 O O . GLY A 1 176 ? 11.599 7.258 -1.795 1.00 69.88 176 GLY A O 1
ATOM 1371 N N . LYS A 1 177 ? 10.191 9.011 -1.846 1.00 70.00 177 LYS A N 1
ATOM 1372 C CA . LYS A 1 177 ? 9.263 8.566 -0.794 1.00 70.00 177 LYS A CA 1
ATOM 1373 C C . LYS A 1 177 ? 7.828 9.026 -1.054 1.00 70.00 177 LYS A C 1
ATOM 1375 O O . LYS A 1 177 ? 7.566 10.198 -1.308 1.00 70.00 177 LYS A O 1
ATOM 1380 N N . GLY A 1 178 ? 6.864 8.142 -0.804 1.00 60.31 178 GLY A N 1
ATOM 1381 C CA . GLY A 1 178 ? 5.435 8.466 -0.860 1.00 60.31 178 GLY A CA 1
ATOM 1382 C C . GLY A 1 178 ? 4.827 8.438 -2.261 1.00 60.31 178 GLY A C 1
ATOM 1383 O O . GLY A 1 178 ? 3.608 8.540 -2.376 1.00 60.31 178 GLY A O 1
ATOM 1384 N N . ASP A 1 179 ? 5.638 8.246 -3.301 1.00 72.50 179 ASP A N 1
ATOM 1385 C CA . ASP A 1 179 ? 5.182 8.198 -4.687 1.00 72.50 179 ASP A CA 1
ATOM 1386 C C . ASP A 1 179 ? 4.426 6.901 -4.985 1.00 72.50 179 ASP A C 1
ATOM 1388 O O . ASP A 1 179 ? 4.918 5.801 -4.737 1.00 72.50 179 ASP A O 1
ATOM 1392 N N . GLY A 1 180 ? 3.229 7.028 -5.555 1.00 73.31 180 GLY A N 1
ATOM 1393 C CA . GLY A 1 180 ? 2.401 5.880 -5.932 1.00 73.31 180 GLY A CA 1
ATOM 1394 C C . GLY A 1 180 ? 1.477 6.142 -7.117 1.00 73.31 180 GLY A C 1
ATOM 1395 O O . GLY A 1 180 ? 0.614 5.314 -7.417 1.00 73.31 180 GLY A O 1
ATOM 1396 N N . TYR A 1 181 ? 1.602 7.292 -7.793 1.00 81.19 181 TYR A N 1
ATOM 1397 C CA . TYR A 1 181 ? 0.654 7.664 -8.839 1.00 81.19 181 TYR A CA 1
ATOM 1398 C C . TYR A 1 181 ? 0.715 6.702 -10.037 1.00 81.19 181 TYR A C 1
ATOM 1400 O O . TYR A 1 181 ? 1.719 6.612 -10.750 1.00 81.19 181 TYR A O 1
ATOM 1408 N N . LEU A 1 182 ? -0.408 6.035 -10.307 1.00 81.94 182 LEU A N 1
ATOM 1409 C CA . LEU A 1 182 ? -0.618 5.213 -11.491 1.00 81.94 182 LEU A CA 1
ATOM 1410 C C . LEU A 1 182 ? -1.469 5.931 -12.531 1.00 81.94 182 LEU A C 1
ATOM 1412 O O . LEU A 1 182 ? -2.366 6.715 -12.213 1.00 81.94 182 LEU A O 1
ATOM 1416 N N . GLN A 1 183 ? -1.259 5.563 -13.793 1.00 81.56 183 GLN A N 1
ATOM 1417 C CA . GLN A 1 183 ? -2.083 6.039 -14.894 1.00 81.56 183 GLN A CA 1
ATOM 1418 C C . GLN A 1 183 ? -3.576 5.804 -14.609 1.00 81.56 183 GLN A C 1
ATOM 1420 O O . GLN A 1 183 ? -4.012 4.678 -14.345 1.00 81.56 183 GLN A O 1
ATOM 1425 N N . GLY A 1 184 ? -4.374 6.868 -14.704 1.00 81.19 184 GLY A N 1
ATOM 1426 C CA . GLY A 1 184 ? -5.823 6.811 -14.515 1.00 81.19 184 GLY A CA 1
ATOM 1427 C C . GLY A 1 184 ? -6.295 6.755 -13.061 1.00 81.19 184 GLY A C 1
ATOM 1428 O O . GLY A 1 184 ? -7.500 6.593 -12.857 1.00 81.19 184 GLY A O 1
ATOM 1429 N N . LEU A 1 185 ? -5.410 6.899 -12.066 1.00 84.31 185 LEU A N 1
ATOM 1430 C CA . LEU A 1 185 ? -5.847 7.189 -10.700 1.00 84.31 185 LEU A CA 1
ATOM 1431 C C . LEU A 1 185 ? -6.554 8.540 -10.647 1.00 84.31 185 LEU A C 1
ATOM 1433 O O . LEU A 1 185 ? -6.173 9.495 -11.326 1.00 84.31 185 LEU A O 1
ATOM 1437 N N . THR A 1 186 ? -7.594 8.611 -9.821 1.00 83.50 186 THR A N 1
ATOM 1438 C CA . THR A 1 186 ? -8.237 9.872 -9.469 1.00 83.50 186 THR A CA 1
ATOM 1439 C C . THR A 1 186 ? -7.248 10.802 -8.760 1.00 83.50 186 THR A C 1
ATOM 1441 O O . THR A 1 186 ? -6.328 10.358 -8.070 1.00 83.50 186 THR A O 1
ATOM 1444 N N . GLY A 1 187 ? -7.442 12.108 -8.931 1.00 72.38 187 GLY A N 1
ATOM 1445 C CA . GLY A 1 187 ? -6.432 13.115 -8.607 1.00 72.38 187 GLY A CA 1
ATOM 1446 C C . GLY A 1 187 ? -5.526 13.382 -9.812 1.00 72.38 187 GLY A C 1
ATOM 1447 O O . GLY A 1 187 ? -5.147 12.477 -10.543 1.00 72.38 187 GLY A O 1
ATOM 1448 N N . ASN A 1 188 ? -5.232 14.654 -10.074 1.00 56.12 188 ASN A N 1
ATOM 1449 C CA . ASN A 1 188 ? -4.523 15.107 -11.281 1.00 56.12 188 ASN A CA 1
ATOM 1450 C C . ASN A 1 188 ? -3.075 15.514 -10.966 1.00 56.12 188 ASN A C 1
ATOM 1452 O O . ASN A 1 188 ? -2.567 16.499 -11.495 1.00 56.12 188 ASN A O 1
ATOM 1456 N N . GLU A 1 189 ? -2.426 14.792 -10.058 1.00 65.50 189 GLU A N 1
ATOM 1457 C CA . GLU A 1 189 ? -1.124 15.204 -9.525 1.00 65.50 189 GLU A CA 1
ATOM 1458 C C . GLU A 1 189 ? 0.037 14.882 -10.472 1.00 65.50 189 GLU A C 1
ATOM 1460 O O . GLU A 1 189 ? 1.065 15.549 -10.425 1.00 65.50 189 GLU A O 1
ATOM 1465 N N . THR A 1 190 ? -0.140 13.920 -11.384 1.00 68.50 190 THR A N 1
ATOM 1466 C CA . THR A 1 190 ? 0.858 13.545 -12.396 1.00 68.50 190 THR A CA 1
ATOM 1467 C C . THR A 1 190 ? 0.180 13.272 -13.739 1.00 68.50 190 THR A C 1
ATOM 1469 O O . THR A 1 190 ? -0.922 12.729 -13.801 1.00 68.50 190 THR A O 1
ATOM 1472 N N . LEU A 1 191 ? 0.819 13.647 -14.852 1.00 65.50 191 LEU A N 1
ATOM 1473 C CA . LEU A 1 191 ? 0.256 13.394 -16.179 1.00 65.50 191 LEU A CA 1
ATOM 1474 C C . LEU A 1 191 ? 0.330 11.900 -16.518 1.00 65.50 191 LEU A C 1
ATOM 1476 O O . LEU A 1 191 ? 1.384 11.278 -16.409 1.00 65.50 191 LEU A O 1
ATOM 1480 N N . ASN A 1 192 ? -0.755 11.339 -17.057 1.00 68.81 192 ASN A N 1
ATOM 1481 C CA . ASN A 1 192 ? -0.807 9.949 -17.539 1.00 68.81 192 ASN A CA 1
ATOM 1482 C C . ASN A 1 192 ? 0.340 9.583 -18.503 1.00 68.81 192 ASN A C 1
ATOM 1484 O O . ASN A 1 192 ? 0.810 8.452 -18.518 1.00 68.81 192 ASN A O 1
ATOM 1488 N N . SER A 1 193 ? 0.824 10.535 -19.306 1.00 69.38 193 SER A N 1
ATOM 1489 C CA . SER A 1 193 ? 1.948 10.318 -20.228 1.00 69.38 193 SER A CA 1
ATOM 1490 C C . SER A 1 193 ? 3.287 10.066 -19.528 1.00 69.38 193 SER A C 1
ATOM 1492 O O . SER A 1 193 ? 4.226 9.603 -20.168 1.00 69.38 193 SER A O 1
ATOM 1494 N N . GLN A 1 194 ? 3.393 10.394 -18.241 1.00 74.62 194 GLN A N 1
ATOM 1495 C CA . GLN A 1 194 ? 4.585 10.180 -17.422 1.00 74.62 194 GLN A CA 1
ATOM 1496 C C . GLN A 1 194 ? 4.527 8.850 -16.664 1.00 74.62 194 GLN A C 1
ATOM 1498 O O . GLN A 1 194 ? 5.492 8.497 -15.997 1.00 74.62 194 GLN A O 1
ATOM 1503 N N . THR A 1 195 ? 3.426 8.097 -16.769 1.00 79.19 195 THR A N 1
ATOM 1504 C CA . THR A 1 195 ? 3.179 6.892 -15.967 1.00 79.19 195 THR A CA 1
ATOM 1505 C C . THR A 1 195 ? 2.985 5.639 -16.831 1.00 79.19 195 THR A C 1
ATOM 1507 O O . THR A 1 195 ? 1.953 4.976 -16.712 1.00 79.19 195 THR A O 1
ATOM 1510 N N . PRO A 1 196 ? 3.944 5.272 -17.713 1.00 81.38 196 PRO A N 1
ATOM 1511 C CA . PRO A 1 196 ? 3.781 4.136 -18.621 1.00 81.38 196 PRO A CA 1
ATOM 1512 C C . PRO A 1 196 ? 3.404 2.839 -17.892 1.00 81.38 196 PRO A C 1
ATOM 1514 O O . PRO A 1 196 ? 3.976 2.502 -16.857 1.00 81.38 196 PRO A O 1
ATOM 1517 N N . GLN A 1 197 ? 2.432 2.118 -18.456 1.00 87.69 197 GLN A N 1
ATOM 1518 C CA . GLN A 1 197 ? 1.908 0.865 -17.906 1.00 87.69 197 GLN A CA 1
ATOM 1519 C C . GLN A 1 197 ? 2.958 -0.244 -17.895 1.00 87.69 197 GLN A C 1
ATOM 1521 O O . GLN A 1 197 ? 3.762 -0.365 -18.823 1.00 87.69 197 GLN A O 1
ATOM 1526 N N . ILE A 1 198 ? 2.885 -1.116 -16.887 1.00 90.38 198 ILE A N 1
ATOM 1527 C CA . ILE A 1 198 ? 3.777 -2.267 -16.759 1.00 90.38 198 ILE A CA 1
ATOM 1528 C C . ILE A 1 198 ? 3.023 -3.545 -17.139 1.00 90.38 198 ILE A C 1
ATOM 1530 O O . ILE A 1 198 ? 2.173 -4.004 -16.374 1.00 90.38 198 ILE A O 1
ATOM 1534 N N . PRO A 1 199 ? 3.310 -4.161 -18.301 1.00 91.12 199 PRO A N 1
ATOM 1535 C CA . PRO A 1 199 ? 2.577 -5.338 -18.742 1.00 91.12 199 PRO A CA 1
ATOM 1536 C C . PRO A 1 199 ? 2.976 -6.592 -17.958 1.00 91.12 199 PRO A C 1
ATOM 1538 O O . PRO A 1 199 ? 4.103 -6.727 -17.472 1.00 91.12 199 PRO A O 1
ATOM 1541 N N . ALA A 1 200 ? 2.074 -7.577 -17.948 1.00 92.25 200 ALA A N 1
ATOM 1542 C CA . ALA A 1 200 ? 2.309 -8.909 -17.380 1.00 92.25 200 ALA A CA 1
ATOM 1543 C C . ALA A 1 200 ? 3.532 -9.625 -17.970 1.00 92.25 200 ALA A C 1
ATOM 1545 O O . ALA A 1 200 ? 4.109 -10.487 -17.321 1.00 92.25 200 ALA A O 1
ATOM 1546 N N . SER A 1 201 ? 3.913 -9.294 -19.204 1.00 93.25 201 SER A N 1
ATOM 1547 C CA . SER A 1 201 ? 5.065 -9.870 -19.902 1.00 93.25 201 SER A CA 1
ATOM 1548 C C . SER A 1 201 ? 6.393 -9.185 -19.573 1.00 93.25 201 SER A C 1
ATOM 1550 O O . SER A 1 201 ? 7.423 -9.590 -20.103 1.00 93.25 201 SER A O 1
ATOM 1552 N N . SER A 1 202 ? 6.395 -8.122 -18.762 1.00 93.88 202 SER A N 1
ATOM 1553 C CA . SER A 1 202 ? 7.626 -7.407 -18.415 1.00 93.88 202 SER A CA 1
ATOM 1554 C C . SER A 1 202 ? 8.569 -8.278 -17.580 1.00 93.88 202 SER A C 1
ATOM 1556 O O . SER A 1 202 ? 8.135 -9.112 -16.781 1.00 93.88 202 SER A O 1
ATOM 1558 N N . ALA A 1 203 ? 9.876 -8.058 -17.731 1.00 95.88 203 ALA A N 1
ATOM 1559 C CA . ALA A 1 203 ? 10.874 -8.693 -16.872 1.00 95.88 203 ALA A CA 1
ATOM 1560 C C . ALA A 1 203 ? 10.708 -8.260 -15.404 1.00 95.88 203 ALA A C 1
ATOM 1562 O O . ALA A 1 203 ? 10.840 -9.086 -14.513 1.00 95.88 203 ALA A O 1
ATOM 1563 N N . TYR A 1 204 ? 10.304 -7.011 -15.155 1.00 95.38 204 TYR A N 1
ATOM 1564 C CA . TYR A 1 204 ? 10.054 -6.479 -13.808 1.00 95.38 204 TYR A CA 1
ATOM 1565 C C . TYR A 1 204 ? 8.973 -7.272 -13.062 1.00 95.38 204 TYR A C 1
ATOM 1567 O O . TYR A 1 204 ? 9.087 -7.530 -11.864 1.00 95.38 204 TYR A O 1
ATOM 1575 N N . TRP A 1 205 ? 7.938 -7.712 -13.786 1.00 96.38 205 TRP A N 1
ATOM 1576 C CA . TRP A 1 205 ? 6.878 -8.547 -13.228 1.00 96.38 205 TRP A CA 1
ATOM 1577 C C . TRP A 1 205 ? 7.310 -9.998 -12.997 1.00 96.38 205 TRP A C 1
ATOM 1579 O O . TRP A 1 205 ? 6.894 -10.590 -12.010 1.00 96.38 205 TRP A O 1
ATOM 1589 N N . ASN A 1 206 ? 8.115 -10.581 -13.891 1.00 97.25 206 ASN A N 1
ATOM 1590 C CA . ASN A 1 206 ? 8.405 -12.024 -13.885 1.00 97.25 206 ASN A CA 1
ATOM 1591 C C . ASN A 1 206 ? 9.768 -12.406 -13.287 1.00 97.25 206 ASN A C 1
ATOM 1593 O O . ASN A 1 206 ? 10.009 -13.582 -13.024 1.00 97.25 206 ASN A O 1
ATOM 1597 N N . SER A 1 207 ? 10.687 -11.455 -13.148 1.00 96.44 207 SER A N 1
ATOM 1598 C CA . SER A 1 207 ? 12.093 -11.710 -12.800 1.00 96.44 207 SER A CA 1
ATOM 1599 C C . SER A 1 207 ? 12.704 -10.671 -11.856 1.00 96.44 207 SER A C 1
ATOM 1601 O O . SER A 1 207 ? 13.828 -10.877 -11.410 1.00 96.44 207 SER A O 1
ATOM 1603 N N . GLY A 1 208 ? 11.983 -9.596 -11.526 1.00 96.69 208 GLY A N 1
ATOM 1604 C CA . GLY A 1 208 ? 12.444 -8.558 -10.600 1.00 96.69 208 GLY A CA 1
ATOM 1605 C C . GLY A 1 208 ? 13.182 -7.411 -11.279 1.00 96.69 208 GLY A C 1
ATOM 1606 O O . GLY A 1 208 ? 13.264 -7.329 -12.510 1.00 96.69 208 GLY A O 1
ATOM 1607 N N . ILE A 1 209 ? 13.683 -6.491 -10.458 1.00 96.62 209 ILE A N 1
ATOM 1608 C CA . ILE A 1 209 ? 14.368 -5.273 -10.892 1.00 96.62 209 ILE A CA 1
ATOM 1609 C C . ILE A 1 209 ? 15.758 -5.241 -10.265 1.00 96.62 209 ILE A C 1
ATOM 1611 O O . ILE A 1 209 ? 15.907 -5.158 -9.053 1.00 96.62 209 ILE A O 1
ATOM 1615 N N . THR A 1 210 ? 16.804 -5.275 -11.087 1.00 95.88 210 THR A N 1
ATOM 1616 C CA . THR A 1 210 ? 18.188 -5.303 -10.588 1.00 95.88 210 THR A CA 1
ATOM 1617 C C . THR A 1 210 ? 18.747 -3.923 -10.261 1.00 95.88 210 THR A C 1
ATOM 1619 O O . THR A 1 210 ? 19.636 -3.810 -9.425 1.00 95.88 210 THR A O 1
ATOM 1622 N N . SER A 1 211 ? 18.289 -2.886 -10.965 1.00 94.56 211 SER A N 1
ATOM 1623 C CA . SER A 1 211 ? 18.736 -1.501 -10.804 1.00 94.56 211 SER A CA 1
ATOM 1624 C C . SER A 1 211 ? 17.817 -0.541 -11.559 1.00 94.56 211 SER A C 1
ATOM 1626 O O . SER A 1 211 ? 17.228 -0.918 -12.576 1.00 94.56 211 SER A O 1
ATOM 1628 N N . ALA A 1 212 ? 17.798 0.729 -11.145 1.00 91.69 212 ALA A N 1
ATOM 1629 C CA . ALA A 1 212 ? 17.090 1.792 -11.861 1.00 91.69 212 ALA A CA 1
ATOM 1630 C C . ALA A 1 212 ? 17.532 1.908 -13.332 1.00 91.69 212 ALA A C 1
ATOM 1632 O O . ALA A 1 212 ? 16.710 2.037 -14.228 1.00 91.69 212 ALA A O 1
ATOM 1633 N N . SER A 1 213 ? 18.829 1.779 -13.625 1.00 90.44 213 SER A N 1
ATOM 1634 C CA . SER A 1 213 ? 19.373 1.951 -14.985 1.00 90.44 213 SER A CA 1
ATOM 1635 C C . SER A 1 213 ? 18.782 1.016 -16.053 1.00 90.44 213 SER A C 1
ATOM 1637 O O . SER A 1 213 ? 18.883 1.326 -17.239 1.00 90.44 213 SER A O 1
ATOM 1639 N N . GLY A 1 214 ? 18.183 -0.113 -15.656 1.00 86.56 214 GLY A N 1
ATOM 1640 C CA . GLY A 1 214 ? 17.515 -1.062 -16.555 1.00 86.56 214 GLY A CA 1
ATOM 1641 C C . GLY A 1 214 ? 16.022 -0.789 -16.786 1.00 86.56 214 GLY A C 1
ATOM 1642 O O . GLY A 1 214 ? 15.358 -1.561 -17.484 1.00 86.56 214 GLY A O 1
ATOM 1643 N N . LEU A 1 215 ? 15.476 0.268 -16.184 1.00 90.38 215 LEU A N 1
ATOM 1644 C CA . LEU A 1 215 ? 14.068 0.647 -16.280 1.00 90.38 215 LEU A CA 1
ATOM 1645 C C . LEU A 1 215 ? 13.802 1.549 -17.498 1.00 90.38 215 LEU A C 1
ATOM 1647 O O . LEU A 1 215 ? 14.720 2.197 -18.007 1.00 90.38 215 LEU A O 1
ATOM 1651 N N . PRO A 1 216 ? 12.559 1.609 -18.013 1.00 87.25 216 PRO A N 1
ATOM 1652 C CA . PRO A 1 216 ? 12.214 2.557 -19.064 1.00 87.25 216 PRO A CA 1
ATOM 1653 C C . PRO A 1 216 ? 12.229 3.989 -18.521 1.00 87.25 216 PRO A C 1
ATOM 1655 O O . PRO A 1 216 ? 11.962 4.223 -17.348 1.00 87.25 216 PRO A O 1
ATOM 1658 N N . ASN A 1 217 ? 12.470 4.974 -19.385 1.00 84.19 217 ASN A N 1
ATOM 1659 C CA . ASN A 1 217 ? 12.263 6.376 -19.020 1.00 84.19 217 ASN A CA 1
ATOM 1660 C C . ASN A 1 217 ? 10.770 6.640 -18.709 1.00 84.19 217 ASN A C 1
ATOM 1662 O O . ASN A 1 217 ? 9.926 6.213 -19.504 1.00 84.19 217 ASN A O 1
ATOM 1666 N N . PRO A 1 218 ? 10.425 7.371 -17.628 1.00 82.44 218 PRO A N 1
ATOM 1667 C CA . PRO A 1 218 ? 11.324 8.124 -16.734 1.00 82.44 218 PRO A CA 1
ATOM 1668 C C . PRO A 1 218 ? 11.855 7.358 -15.507 1.00 82.44 218 PRO A C 1
ATOM 1670 O O . PRO A 1 218 ? 12.641 7.905 -14.743 1.00 82.44 218 PRO A O 1
ATOM 1673 N N . TYR A 1 219 ? 11.459 6.103 -15.310 1.00 88.06 219 TYR A N 1
ATOM 1674 C CA . TYR A 1 219 ? 11.775 5.302 -14.118 1.00 88.06 219 TYR A CA 1
ATOM 1675 C C . TYR A 1 219 ? 13.252 4.968 -13.946 1.00 88.06 219 TYR A C 1
ATOM 1677 O 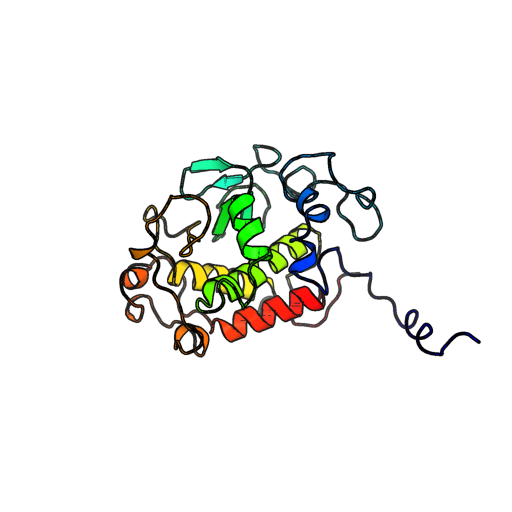O . TYR A 1 219 ? 13.706 4.665 -12.847 1.00 88.06 219 TYR A O 1
ATOM 1685 N N . ASN A 1 220 ? 14.041 5.091 -15.011 1.00 88.75 220 ASN A N 1
ATOM 1686 C CA . ASN A 1 220 ? 15.490 4.959 -14.922 1.00 88.75 220 ASN A CA 1
ATOM 1687 C C . ASN A 1 220 ? 16.174 6.002 -14.025 1.00 88.75 220 ASN A C 1
ATOM 1689 O O . ASN A 1 220 ? 17.367 5.867 -13.750 1.00 88.75 220 ASN A O 1
ATOM 1693 N N . LEU A 1 221 ? 15.435 7.019 -13.578 1.00 86.00 221 LEU A N 1
ATOM 1694 C CA . LEU A 1 221 ? 15.889 8.042 -12.643 1.00 86.00 221 LEU A CA 1
ATOM 1695 C C . LEU A 1 221 ? 15.552 7.726 -11.175 1.00 86.00 221 LEU A C 1
ATOM 1697 O O . LEU A 1 221 ? 16.065 8.408 -10.293 1.00 86.00 221 LEU A O 1
ATOM 1701 N N . ASN A 1 222 ? 14.764 6.682 -10.894 1.00 87.88 222 ASN A N 1
ATOM 1702 C CA . ASN A 1 222 ? 14.326 6.325 -9.540 1.00 87.88 222 ASN A CA 1
ATOM 1703 C C . ASN A 1 222 ? 15.439 5.595 -8.771 1.00 87.88 222 ASN A C 1
ATOM 1705 O O . ASN A 1 222 ? 15.378 4.388 -8.523 1.00 87.88 222 ASN A O 1
ATOM 1709 N N . SER A 1 223 ? 16.502 6.323 -8.427 1.00 84.69 223 SER A N 1
ATOM 1710 C CA . SER A 1 223 ? 17.692 5.784 -7.758 1.00 84.69 223 SER A CA 1
ATOM 1711 C C . SER A 1 223 ? 17.572 5.681 -6.237 1.00 84.69 223 SER A C 1
ATOM 1713 O O . SER A 1 223 ? 18.474 5.134 -5.612 1.00 84.69 223 SER A O 1
ATOM 1715 N N . ALA A 1 224 ? 16.511 6.232 -5.643 1.00 85.31 224 ALA A N 1
ATOM 1716 C CA . ALA A 1 224 ? 16.272 6.194 -4.198 1.00 85.31 224 ALA A CA 1
ATOM 1717 C C . ALA A 1 224 ? 15.690 4.855 -3.704 1.00 85.31 224 ALA A C 1
ATOM 1719 O O . ALA A 1 224 ? 15.663 4.611 -2.502 1.00 85.31 224 ALA A O 1
ATOM 1720 N N . VAL A 1 225 ? 15.265 3.987 -4.625 1.00 90.00 225 VAL A N 1
ATOM 1721 C CA . VAL A 1 225 ? 14.749 2.646 -4.327 1.00 90.00 225 VAL A CA 1
ATOM 1722 C C . VAL A 1 225 ? 15.884 1.692 -3.945 1.00 90.00 225 VAL A C 1
ATOM 1724 O O . VAL A 1 225 ? 16.966 1.719 -4.543 1.00 90.00 225 VAL A O 1
ATOM 1727 N N . ASN A 1 226 ? 15.622 0.802 -2.987 1.00 90.25 226 ASN A N 1
ATOM 1728 C CA . ASN A 1 226 ? 16.557 -0.251 -2.602 1.00 90.25 226 ASN A CA 1
ATOM 1729 C C . ASN A 1 226 ? 16.528 -1.400 -3.621 1.00 90.25 226 ASN A C 1
ATOM 1731 O O . ASN A 1 226 ? 15.645 -2.247 -3.605 1.00 90.25 226 ASN A O 1
ATOM 1735 N N . TYR A 1 227 ? 17.515 -1.445 -4.515 1.00 92.06 227 TYR A N 1
ATOM 1736 C CA . TYR A 1 227 ? 17.694 -2.559 -5.453 1.00 92.06 227 TYR A CA 1
ATOM 1737 C C . TYR A 1 227 ? 18.672 -3.620 -4.903 1.00 92.06 227 TYR A C 1
ATOM 1739 O O . TYR A 1 227 ? 19.606 -3.264 -4.177 1.00 92.06 227 TYR A O 1
ATOM 1747 N N . PRO A 1 228 ? 18.566 -4.898 -5.318 1.00 96.00 228 PRO A N 1
ATOM 1748 C CA . PRO A 1 228 ? 17.560 -5.450 -6.228 1.00 96.00 228 PRO A CA 1
ATOM 1749 C C . PRO A 1 228 ? 16.193 -5.627 -5.553 1.00 96.00 228 PRO A C 1
ATOM 1751 O O . PRO A 1 228 ? 16.137 -5.890 -4.361 1.00 96.00 228 PRO A O 1
ATOM 1754 N N . VAL A 1 229 ? 15.128 -5.538 -6.351 1.00 96.31 229 VAL A N 1
ATOM 1755 C CA . VAL A 1 229 ? 13.738 -5.774 -5.936 1.00 96.31 229 VAL A CA 1
ATOM 1756 C C . VAL A 1 229 ? 13.247 -7.092 -6.536 1.00 96.31 229 VAL A C 1
ATOM 1758 O O . VAL A 1 229 ? 13.494 -7.370 -7.719 1.00 96.31 229 VAL A O 1
ATOM 1761 N N . ASP A 1 230 ? 12.543 -7.894 -5.741 1.00 97.62 230 ASP A N 1
ATOM 1762 C CA . ASP A 1 230 ? 11.940 -9.162 -6.144 1.00 97.62 230 ASP A CA 1
ATOM 1763 C C . ASP A 1 230 ? 10.939 -8.983 -7.310 1.00 97.62 230 ASP A C 1
ATOM 1765 O O . ASP A 1 230 ? 10.469 -7.894 -7.655 1.00 97.62 230 ASP A O 1
ATOM 1769 N N . ALA A 1 231 ? 10.607 -10.090 -7.977 1.00 97.81 231 ALA A N 1
ATOM 1770 C CA . ALA A 1 231 ? 9.648 -10.082 -9.076 1.00 97.81 231 ALA A CA 1
ATOM 1771 C C . ALA A 1 231 ? 8.238 -9.711 -8.598 1.00 97.81 231 ALA A C 1
ATOM 1773 O O . ALA A 1 231 ? 7.737 -10.271 -7.621 1.00 97.81 231 ALA A O 1
ATOM 1774 N N . GLY A 1 232 ? 7.556 -8.832 -9.340 1.00 97.25 232 GLY A N 1
ATOM 1775 C CA . GLY A 1 232 ? 6.216 -8.368 -8.968 1.00 97.25 232 GLY A CA 1
ATOM 1776 C C . GLY A 1 232 ? 5.205 -9.507 -8.776 1.00 97.25 232 GLY A C 1
ATOM 1777 O O . GLY A 1 232 ? 4.361 -9.436 -7.885 1.00 97.25 232 GLY A O 1
ATOM 1778 N N . ASN A 1 233 ? 5.316 -10.599 -9.542 1.00 96.38 233 ASN A N 1
ATOM 1779 C CA . ASN A 1 233 ? 4.475 -11.785 -9.369 1.00 96.38 233 ASN A CA 1
ATOM 1780 C C . ASN A 1 233 ? 4.749 -12.551 -8.061 1.00 96.38 233 ASN A C 1
ATOM 1782 O O . ASN A 1 233 ? 3.805 -13.071 -7.465 1.00 96.38 233 ASN A O 1
ATOM 1786 N N . VAL A 1 234 ? 6.003 -12.618 -7.608 1.00 97.12 234 VAL A N 1
ATOM 1787 C CA . VAL A 1 234 ? 6.404 -13.252 -6.343 1.00 97.12 234 VAL A CA 1
ATOM 1788 C C . VAL A 1 234 ? 5.855 -12.441 -5.177 1.00 97.12 234 VAL A C 1
ATOM 1790 O O . VAL A 1 234 ? 5.156 -12.998 -4.331 1.00 97.12 234 VAL A O 1
ATOM 1793 N N . ILE A 1 235 ? 6.083 -11.124 -5.196 1.00 97.44 235 ILE A N 1
ATOM 1794 C CA . ILE A 1 235 ? 5.597 -10.200 -4.165 1.00 97.44 235 ILE A CA 1
ATOM 1795 C C . ILE A 1 235 ? 4.065 -10.257 -4.087 1.00 97.44 235 ILE A C 1
ATOM 1797 O O . ILE A 1 235 ? 3.497 -10.478 -3.018 1.00 97.44 235 ILE A O 1
ATOM 1801 N N . HIS A 1 236 ? 3.382 -10.150 -5.233 1.00 94.81 236 HIS A N 1
ATOM 1802 C CA . HIS A 1 236 ? 1.925 -10.264 -5.308 1.00 94.81 236 HIS A CA 1
ATOM 1803 C C . HIS A 1 236 ? 1.415 -11.587 -4.730 1.00 94.81 236 HIS A C 1
ATOM 1805 O O . HIS A 1 236 ? 0.475 -11.571 -3.945 1.00 94.81 236 HIS A O 1
ATOM 1811 N N . THR A 1 237 ? 2.031 -12.718 -5.089 1.00 93.19 237 THR A N 1
ATOM 1812 C CA . THR A 1 237 ? 1.604 -14.040 -4.605 1.00 93.19 237 THR A CA 1
ATOM 1813 C C . THR A 1 237 ? 1.725 -14.141 -3.085 1.00 93.19 237 THR A C 1
ATOM 1815 O O . THR A 1 237 ? 0.827 -14.666 -2.432 1.00 93.19 237 THR A O 1
ATOM 1818 N N . ALA A 1 238 ? 2.808 -13.620 -2.505 1.00 92.88 238 ALA A N 1
ATOM 1819 C CA . ALA A 1 238 ? 2.999 -13.631 -1.060 1.00 92.88 238 ALA A CA 1
ATOM 1820 C C . ALA A 1 238 ? 1.955 -12.769 -0.331 1.00 92.88 238 ALA A C 1
ATOM 1822 O O . ALA A 1 238 ? 1.330 -13.231 0.626 1.00 92.88 238 ALA A O 1
ATOM 1823 N N . LEU A 1 239 ? 1.709 -11.551 -0.821 1.00 93.00 239 LEU A N 1
ATOM 1824 C CA . LEU A 1 239 ? 0.701 -10.655 -0.251 1.00 93.00 239 LEU A CA 1
ATOM 1825 C C . LEU A 1 239 ? -0.722 -11.192 -0.441 1.00 93.00 239 LEU A C 1
ATOM 1827 O O . LEU A 1 239 ? -1.536 -11.102 0.473 1.00 93.00 239 LEU A O 1
ATOM 1831 N N . ASP A 1 240 ? -1.037 -11.781 -1.596 1.00 89.75 240 ASP A N 1
ATOM 1832 C CA . ASP A 1 240 ? -2.342 -12.398 -1.847 1.00 89.75 240 ASP A CA 1
ATOM 1833 C C . ASP A 1 240 ? -2.571 -13.610 -0.935 1.00 89.75 240 ASP A C 1
ATOM 1835 O O . ASP A 1 240 ? -3.647 -13.745 -0.353 1.00 89.75 240 ASP A O 1
ATOM 1839 N N . ASN A 1 241 ? -1.550 -14.442 -0.713 1.00 87.94 241 ASN A N 1
ATOM 1840 C CA . ASN A 1 241 ? -1.625 -15.525 0.267 1.00 87.94 241 ASN A CA 1
ATOM 1841 C C . ASN A 1 241 ? -1.943 -14.985 1.664 1.00 87.94 241 ASN A C 1
ATOM 1843 O O . ASN A 1 241 ? -2.908 -15.443 2.273 1.00 87.94 241 ASN A O 1
ATOM 1847 N N . TYR A 1 242 ? -1.208 -13.973 2.135 1.00 87.88 242 TYR A N 1
ATOM 1848 C CA . TYR A 1 242 ? -1.485 -13.325 3.420 1.00 87.88 242 TYR A CA 1
ATOM 1849 C C . TYR A 1 242 ? -2.907 -12.756 3.485 1.00 87.88 242 TYR A C 1
ATOM 1851 O O . TYR A 1 242 ? -3.631 -12.985 4.450 1.00 87.88 242 TYR A O 1
ATOM 1859 N N . ASN A 1 243 ? -3.368 -12.089 2.428 1.00 88.31 243 ASN A N 1
ATOM 1860 C CA . ASN A 1 243 ? -4.725 -11.555 2.376 1.00 88.31 243 ASN A CA 1
ATOM 1861 C C . ASN A 1 243 ? -5.807 -12.641 2.404 1.00 88.31 243 ASN A C 1
ATOM 1863 O O . ASN A 1 243 ? -6.937 -12.379 2.814 1.00 88.31 243 ASN A O 1
ATOM 1867 N N . ASN A 1 244 ? -5.490 -13.862 1.977 1.00 83.19 244 ASN A N 1
ATOM 1868 C CA . ASN A 1 244 ? -6.422 -14.982 1.993 1.00 83.19 244 ASN A CA 1
ATOM 1869 C C . ASN A 1 244 ? -6.361 -15.804 3.287 1.00 83.19 244 ASN A C 1
ATOM 1871 O O . ASN A 1 244 ? -7.370 -16.397 3.671 1.00 83.19 244 ASN A O 1
ATOM 1875 N N . THR A 1 245 ? -5.220 -15.841 3.974 1.00 78.69 245 THR A N 1
ATOM 1876 C CA . THR A 1 245 ? -5.023 -16.693 5.156 1.00 78.69 245 THR A CA 1
ATOM 1877 C C . THR A 1 245 ? -4.987 -15.918 6.466 1.00 78.69 245 THR A C 1
ATOM 1879 O O . THR A 1 245 ? -5.404 -16.468 7.478 1.00 78.69 245 THR A O 1
ATOM 1882 N N . GLY A 1 246 ? -4.528 -14.665 6.461 1.00 70.69 246 GLY A N 1
ATOM 1883 C CA . GLY A 1 246 ? -4.220 -13.885 7.662 1.00 70.69 246 GLY A CA 1
ATOM 1884 C C . GLY A 1 246 ? -2.964 -14.363 8.397 1.00 70.69 246 GLY A C 1
ATOM 1885 O O . GLY A 1 246 ? -2.657 -13.842 9.463 1.00 70.69 246 GLY A O 1
ATOM 1886 N N . ALA A 1 247 ? -2.259 -15.356 7.849 1.00 64.19 247 ALA A N 1
ATOM 1887 C CA . ALA A 1 247 ? -1.068 -15.944 8.441 1.00 64.19 247 ALA A CA 1
ATOM 1888 C C . ALA A 1 247 ? 0.192 -15.424 7.742 1.00 64.19 247 ALA A C 1
ATOM 1890 O O . ALA A 1 247 ? 0.201 -15.256 6.518 1.00 64.19 247 ALA A O 1
ATOM 1891 N N . GLY A 1 248 ? 1.254 -15.209 8.522 1.00 58.34 248 GLY A N 1
ATOM 1892 C CA . GLY A 1 248 ? 2.587 -14.910 8.000 1.00 58.34 248 GLY A CA 1
ATOM 1893 C C . GLY A 1 248 ? 3.171 -16.061 7.167 1.00 58.34 248 GLY A C 1
ATOM 1894 O O . GLY A 1 248 ? 2.541 -17.104 6.977 1.00 58.34 248 GLY A O 1
ATOM 1895 N N . ALA A 1 249 ? 4.397 -15.886 6.664 1.00 47.25 249 ALA A N 1
ATOM 1896 C CA . ALA A 1 249 ? 5.064 -16.858 5.787 1.00 47.25 249 ALA A CA 1
ATOM 1897 C C . ALA A 1 249 ? 5.247 -18.265 6.408 1.00 47.25 249 ALA A C 1
ATOM 1899 O O . ALA A 1 249 ? 5.415 -19.239 5.674 1.00 47.25 249 ALA A O 1
ATOM 1900 N N . ASP A 1 250 ? 5.170 -18.391 7.734 1.00 51.53 250 ASP A N 1
ATOM 1901 C CA . ASP A 1 250 ? 5.270 -19.642 8.496 1.00 51.53 250 ASP A CA 1
ATOM 1902 C C . ASP A 1 250 ? 3.909 -20.302 8.802 1.00 51.53 250 ASP A C 1
ATOM 1904 O O . ASP A 1 250 ? 3.857 -21.372 9.414 1.00 51.53 250 ASP A O 1
ATOM 1908 N N . GLY A 1 251 ? 2.794 -19.694 8.385 1.00 47.88 251 GLY A N 1
ATOM 1909 C CA . GLY A 1 251 ? 1.458 -20.171 8.737 1.00 47.88 251 GLY A CA 1
ATOM 1910 C C . GLY A 1 251 ? 1.093 -19.950 10.211 1.00 47.88 251 GLY A C 1
ATOM 1911 O O . GLY A 1 251 ? 0.097 -20.514 10.672 1.00 47.88 251 GLY A O 1
ATOM 1912 N N . ALA A 1 252 ? 1.872 -19.158 10.958 1.00 41.09 252 ALA A N 1
ATOM 1913 C CA . ALA A 1 252 ? 1.569 -18.848 12.343 1.00 41.09 252 ALA A CA 1
ATOM 1914 C C . ALA A 1 252 ? 0.405 -17.853 12.429 1.00 41.09 252 ALA A C 1
ATOM 1916 O O . ALA A 1 252 ? 0.419 -16.767 11.848 1.00 41.09 252 ALA A O 1
ATOM 1917 N N . PHE A 1 253 ? -0.605 -18.239 13.203 1.00 44.75 253 PHE A N 1
ATOM 1918 C CA . PHE A 1 253 ? -1.635 -17.344 13.708 1.00 44.75 253 PHE A CA 1
ATOM 1919 C C . PHE A 1 253 ? -1.207 -16.930 15.114 1.00 44.75 253 PHE A C 1
ATOM 1921 O O . PHE A 1 253 ? -1.009 -17.798 15.968 1.00 44.75 253 PHE A O 1
ATOM 1928 N N . SER A 1 254 ? -1.043 -15.633 15.380 1.00 39.00 254 SER A N 1
ATOM 1929 C CA . SER A 1 254 ? -0.893 -15.175 16.763 1.00 39.00 254 SER A CA 1
ATOM 1930 C C . SER A 1 254 ? -2.238 -15.352 17.470 1.00 39.00 254 SER A C 1
ATOM 1932 O O . SER A 1 254 ? -3.228 -14.740 17.065 1.00 39.00 254 SER A O 1
ATOM 1934 N N . GLY A 1 255 ? -2.265 -16.258 18.449 1.00 33.19 255 GLY A N 1
ATOM 1935 C CA . GLY A 1 255 ? -3.407 -16.522 19.327 1.00 33.19 255 GLY A CA 1
ATOM 1936 C C . GLY A 1 255 ? -3.615 -15.473 20.409 1.00 33.19 255 GLY A C 1
ATOM 1937 O O . GLY A 1 255 ? -2.761 -14.570 20.550 1.00 33.19 255 GLY A O 1
#

pLDDT: mean 82.49, std 17.68, range [28.3, 97.81]